Protein AF-A0A833ZSL4-F1 (afdb_monomer_lite)

Foldseek 3Di:
DDPVVVLVVVLVVVVVVPPPVNLQPPPDPPPLVVLLVVLVVLVVVLVVCLVPQADPHPDPVVLVVSLVSLLSSLLRPNLLLVPPDPVVSVVSCVPRNRSSLSSLLSSLVSCVSNPLVNQVCLVVCVVSLVSSCVRPDVNSVLSSVVVVVVSLVSVCVVVVDPPPSVVVCVVVVHPDDPPPSDPPSVVVSVVVVVVVVVVVVVVVPD

pLDDT: mean 70.72, std 22.24, range [29.22, 95.75]

Sequence (206 aa):
MSCSDFAHRLCTVDAKLSDATVSLLILPNALFPCCSIIVTTVQYLSSALHKNFTETDFDFKVWNSYFSLAVLFINQPSLQLEIIMSAKRKKILDKYGDMRVMMAYELFSMWQNLGEHKIHFIPGMIGPFLGVTLVPQPEVRNIMIPIFHDMMDWEQRKNGNFKQVGRRLVVLGLPPPPLAVNLKLIRMARRRSRGNELCLGRLESC

InterPro domains:
  IPR026791 Dedicator of cytokinesis [PTHR45653] (35-168)
  IPR056372 Dedicator of cytokinesis, TPR repeats region [PF23554] (36-170)

Structure (mmCIF, N/CA/C/O backbone):
data_AF-A0A833ZSL4-F1
#
_entry.id   AF-A0A833ZSL4-F1
#
loop_
_atom_site.group_PDB
_atom_site.id
_atom_site.type_symbol
_atom_site.label_atom_id
_atom_site.label_alt_id
_atom_site.label_comp_id
_atom_site.label_asym_id
_atom_site.label_entity_id
_atom_site.label_seq_id
_atom_site.pdbx_PDB_ins_code
_atom_site.Cartn_x
_atom_site.Cartn_y
_atom_site.Cartn_z
_atom_site.occupancy
_atom_site.B_iso_or_equiv
_atom_site.auth_seq_id
_atom_site.auth_comp_id
_atom_site.auth_asym_id
_atom_site.auth_atom_id
_atom_site.pdbx_PDB_model_num
ATOM 1 N N . MET A 1 1 ? 10.577 20.509 1.903 1.00 35.69 1 MET A N 1
ATOM 2 C CA . MET A 1 1 ? 10.089 19.579 2.945 1.00 35.69 1 MET A CA 1
ATOM 3 C C . MET A 1 1 ? 9.553 18.360 2.217 1.00 35.69 1 MET A C 1
ATOM 5 O O . MET A 1 1 ? 8.600 18.512 1.463 1.00 35.69 1 MET A O 1
ATOM 9 N N . SER A 1 2 ? 10.228 17.213 2.295 1.00 32.94 2 SER A N 1
ATOM 10 C CA . SER A 1 2 ? 9.800 16.023 1.546 1.00 32.94 2 SER A CA 1
ATOM 11 C C . SER A 1 2 ? 8.568 15.384 2.206 1.00 32.94 2 SER A C 1
ATOM 13 O O . SER A 1 2 ? 8.371 15.519 3.413 1.00 32.94 2 SER A O 1
ATOM 15 N N . CYS A 1 3 ? 7.722 14.682 1.445 1.00 35.28 3 CYS A N 1
ATOM 16 C CA . CYS A 1 3 ? 6.578 13.943 2.007 1.00 35.28 3 CYS A CA 1
ATOM 17 C C . CYS A 1 3 ? 7.044 12.891 3.044 1.00 35.28 3 CYS A C 1
ATOM 19 O O . CYS A 1 3 ? 6.386 12.664 4.060 1.00 35.28 3 CYS A O 1
ATOM 21 N N . SER A 1 4 ? 8.255 12.352 2.851 1.00 38.50 4 SER A N 1
ATOM 22 C CA . SER A 1 4 ? 8.978 11.522 3.819 1.00 38.50 4 SER A CA 1
ATOM 23 C C . SER A 1 4 ? 9.342 12.256 5.112 1.00 38.50 4 SER A C 1
ATOM 25 O O . SER A 1 4 ? 9.225 11.656 6.173 1.00 38.50 4 SER A O 1
ATOM 27 N N . ASP A 1 5 ? 9.706 13.543 5.074 1.00 40.41 5 ASP A N 1
ATOM 28 C CA . ASP A 1 5 ? 9.993 14.319 6.293 1.00 40.41 5 ASP A CA 1
ATOM 29 C C . ASP A 1 5 ? 8.734 14.555 7.129 1.00 40.41 5 ASP A C 1
ATOM 31 O O . ASP A 1 5 ? 8.804 14.572 8.356 1.00 40.41 5 ASP A O 1
ATOM 35 N N . PHE A 1 6 ? 7.580 14.739 6.482 1.00 42.66 6 PHE A N 1
ATOM 36 C CA . PHE A 1 6 ? 6.303 14.905 7.177 1.00 42.66 6 PHE A CA 1
ATOM 37 C C . PHE A 1 6 ? 5.858 13.591 7.827 1.00 42.66 6 PHE A C 1
ATOM 39 O O . PHE A 1 6 ? 5.548 13.576 9.016 1.00 42.66 6 PHE A O 1
ATOM 46 N N . ALA A 1 7 ? 5.928 12.475 7.094 1.00 45.00 7 ALA A N 1
ATOM 47 C CA . ALA A 1 7 ? 5.626 11.146 7.625 1.00 45.00 7 ALA A CA 1
ATOM 48 C C . ALA A 1 7 ? 6.596 10.727 8.741 1.00 45.00 7 ALA A C 1
ATOM 50 O O . ALA A 1 7 ? 6.165 10.216 9.772 1.00 45.00 7 ALA A O 1
ATOM 51 N N . HIS A 1 8 ? 7.893 11.011 8.585 1.00 47.03 8 HIS A N 1
ATOM 52 C CA . HIS A 1 8 ? 8.899 10.753 9.611 1.00 47.03 8 HIS A CA 1
ATOM 53 C C . HIS A 1 8 ? 8.681 11.629 10.850 1.00 47.03 8 HIS A C 1
ATOM 55 O O . HIS A 1 8 ? 8.833 11.140 11.966 1.00 47.03 8 HIS A O 1
ATOM 61 N N . ARG A 1 9 ? 8.274 12.899 10.696 1.00 43.75 9 ARG A N 1
ATOM 62 C CA . ARG A 1 9 ? 7.914 13.782 11.824 1.00 43.75 9 ARG A CA 1
ATOM 63 C C . ARG A 1 9 ? 6.640 13.331 12.536 1.00 43.75 9 ARG A C 1
ATOM 65 O O . ARG A 1 9 ? 6.633 13.320 13.758 1.00 43.75 9 ARG A O 1
ATOM 72 N N . LEU A 1 10 ? 5.612 12.890 11.813 1.00 47.72 10 LEU A N 1
ATOM 73 C CA . LEU A 1 10 ? 4.424 12.266 12.411 1.00 47.72 10 LEU A CA 1
ATOM 74 C C . LEU A 1 10 ? 4.784 10.982 13.178 1.00 47.72 10 LEU A C 1
ATOM 76 O O . LEU A 1 10 ? 4.409 10.846 14.339 1.00 47.72 10 LEU A O 1
ATOM 80 N N . CYS A 1 11 ? 5.602 10.102 12.592 1.00 44.09 11 CYS A N 1
ATOM 81 C CA . CYS A 1 11 ? 6.053 8.867 13.246 1.00 44.09 11 CYS A CA 1
ATOM 82 C C . CYS A 1 11 ? 6.975 9.124 14.455 1.00 44.09 11 CYS A C 1
ATOM 84 O O . CYS A 1 11 ? 6.909 8.405 15.448 1.00 44.09 11 CYS A O 1
ATOM 86 N N . THR A 1 12 ? 7.839 10.145 14.407 1.00 40.09 12 THR A N 1
ATOM 87 C CA . THR A 1 12 ? 8.726 10.502 15.535 1.00 40.09 12 THR A CA 1
ATOM 88 C C . THR A 1 12 ? 8.002 11.243 16.655 1.00 40.09 12 THR A C 1
ATOM 90 O O . THR A 1 12 ? 8.435 11.161 17.805 1.00 40.09 12 THR A O 1
ATOM 93 N N . VAL A 1 13 ? 6.890 11.922 16.357 1.00 44.78 13 VAL A N 1
ATOM 94 C CA . VAL A 1 13 ? 5.961 12.413 17.383 1.00 44.78 13 VAL A CA 1
ATOM 95 C C . VAL A 1 13 ? 5.303 11.225 18.093 1.00 44.78 13 VAL A C 1
ATOM 97 O O . VAL A 1 13 ? 5.330 11.195 19.320 1.00 44.78 13 VAL A O 1
ATOM 100 N N . ASP A 1 14 ? 4.849 10.200 17.360 1.00 41.25 14 ASP A N 1
ATOM 101 C CA . ASP A 1 14 ? 4.297 8.958 17.937 1.00 41.25 14 ASP A CA 1
ATOM 102 C C . ASP A 1 14 ? 5.328 8.177 18.787 1.00 41.25 14 ASP A C 1
ATOM 104 O O . ASP A 1 14 ? 4.998 7.693 19.868 1.00 41.25 14 ASP A O 1
ATOM 108 N N . ALA A 1 15 ? 6.604 8.112 18.379 1.00 40.72 15 ALA A N 1
ATOM 109 C CA . ALA A 1 15 ? 7.656 7.431 19.152 1.00 40.72 15 ALA A CA 1
ATOM 110 C C . ALA A 1 15 ? 7.989 8.116 20.495 1.00 40.72 15 ALA A C 1
ATOM 112 O O . ALA A 1 15 ? 8.412 7.451 21.438 1.00 40.72 15 ALA A O 1
ATOM 113 N N . LYS A 1 16 ? 7.782 9.436 20.606 1.00 40.94 16 LYS A N 1
ATOM 114 C CA . LYS A 1 16 ? 7.924 10.182 21.873 1.00 40.94 16 LYS A CA 1
ATOM 115 C C . LYS A 1 16 ? 6.695 10.070 22.784 1.00 40.94 16 LYS A C 1
ATOM 117 O O . LYS A 1 16 ? 6.767 10.479 23.937 1.00 40.94 16 LYS A O 1
ATOM 122 N N . LEU A 1 17 ? 5.588 9.520 22.287 1.00 44.62 17 LEU A N 1
ATOM 123 C CA . LEU A 1 17 ? 4.301 9.397 22.982 1.00 44.62 17 LEU A CA 1
ATOM 124 C C . LEU A 1 17 ? 4.082 8.005 23.609 1.00 44.62 17 LEU A C 1
ATOM 126 O O . LEU A 1 17 ? 2.956 7.667 23.966 1.00 44.62 17 LEU A O 1
ATOM 130 N N . SER A 1 18 ? 5.146 7.213 23.802 1.00 43.47 18 SER A N 1
ATOM 131 C CA . SER A 1 18 ? 5.099 5.868 24.404 1.00 43.47 18 SER A CA 1
ATOM 132 C C . SER A 1 18 ? 4.745 5.832 25.902 1.00 43.47 18 SER A C 1
ATOM 134 O O . SER A 1 18 ? 4.881 4.784 26.532 1.00 43.47 18 SER A O 1
ATOM 136 N N . ASP A 1 19 ? 4.317 6.948 26.494 1.00 42.62 19 ASP A N 1
ATOM 137 C CA . ASP A 1 19 ? 3.754 6.966 27.841 1.00 42.62 19 ASP A CA 1
ATOM 138 C C . ASP A 1 19 ? 2.268 6.573 27.766 1.00 42.62 19 ASP A C 1
ATOM 140 O O . ASP A 1 19 ? 1.426 7.272 27.184 1.00 42.62 19 ASP A O 1
ATOM 144 N N . ALA A 1 20 ? 1.951 5.415 28.351 1.00 42.75 20 ALA A N 1
ATOM 145 C CA . ALA A 1 20 ? 0.626 4.798 28.359 1.00 42.75 20 ALA A CA 1
ATOM 146 C C . ALA A 1 20 ? -0.476 5.730 28.904 1.00 42.75 20 ALA A C 1
ATOM 148 O O . ALA A 1 20 ? -1.654 5.559 28.580 1.00 42.75 20 ALA A O 1
ATOM 149 N N . THR A 1 21 ? -0.100 6.753 29.674 1.00 40.28 21 THR A N 1
ATOM 150 C CA . THR A 1 21 ? -1.020 7.713 30.296 1.00 40.28 21 THR A CA 1
ATOM 151 C C . THR A 1 21 ? -1.480 8.812 29.324 1.00 40.28 21 THR A C 1
ATOM 153 O O . THR A 1 21 ? -2.612 9.291 29.412 1.00 40.28 21 THR A O 1
ATOM 156 N N . VAL A 1 22 ? -0.655 9.179 28.333 1.00 45.19 22 VAL A N 1
ATOM 157 C CA . VAL A 1 22 ? -0.960 10.248 27.354 1.00 45.19 22 VAL A CA 1
ATOM 158 C C . VAL A 1 22 ? -1.798 9.723 26.177 1.00 45.19 22 VAL A C 1
ATOM 160 O O . VAL A 1 22 ? -2.648 10.439 25.634 1.00 45.19 22 VAL A O 1
ATOM 163 N N . SER A 1 23 ? -1.645 8.437 25.842 1.00 47.88 23 SER A N 1
ATOM 164 C CA . SER A 1 23 ? -2.378 7.755 24.762 1.00 47.88 23 SER A CA 1
ATOM 165 C C . SER A 1 23 ? -3.906 7.764 24.935 1.00 47.88 23 SER A C 1
ATOM 167 O O . SER A 1 23 ? -4.648 7.744 23.948 1.00 47.88 23 SER A O 1
ATOM 169 N N . LEU A 1 24 ? -4.411 7.837 26.172 1.00 43.94 24 LEU A N 1
ATOM 170 C CA . LEU A 1 24 ? -5.849 7.739 26.439 1.00 43.94 24 LEU A CA 1
ATOM 171 C C . LEU A 1 24 ? -6.606 9.071 26.259 1.00 43.94 24 LEU A C 1
ATOM 173 O O . LEU A 1 24 ? -7.790 9.051 25.898 1.00 43.94 24 LEU A O 1
ATOM 177 N N . LEU A 1 25 ? -5.942 10.219 26.451 1.00 42.38 25 LEU A N 1
ATOM 178 C CA . LEU A 1 25 ? -6.627 11.508 26.636 1.00 42.38 25 LEU A CA 1
ATOM 179 C C . LEU A 1 25 ? -6.443 12.541 25.511 1.00 42.38 25 LEU A C 1
ATOM 181 O O . LEU A 1 25 ? -7.349 13.352 25.338 1.00 42.38 25 LEU A O 1
ATOM 185 N N . ILE A 1 26 ? -5.375 12.508 24.699 1.00 46.09 26 ILE A N 1
ATOM 186 C CA . ILE A 1 26 ? -5.096 13.629 23.763 1.00 46.09 26 ILE A CA 1
ATOM 187 C C . ILE A 1 26 ? -5.196 13.283 22.259 1.00 46.09 26 ILE A C 1
ATOM 189 O O . ILE A 1 26 ? -5.515 14.153 21.453 1.00 46.09 26 ILE A O 1
ATOM 193 N N . LEU A 1 27 ? -5.031 12.031 21.823 1.00 52.81 27 LEU A N 1
ATOM 194 C CA . LEU A 1 27 ? -4.702 11.778 20.404 1.00 52.81 27 LEU A CA 1
ATOM 195 C C . LEU A 1 27 ? -5.853 11.685 19.366 1.00 52.81 27 LEU A C 1
ATOM 197 O O . LEU A 1 27 ? -5.674 12.191 18.259 1.00 52.81 27 LEU A O 1
ATOM 201 N N . PRO A 1 28 ? -7.051 11.116 19.616 1.00 53.94 28 PRO A N 1
ATOM 202 C CA . PRO A 1 28 ? -7.923 10.766 18.477 1.00 53.94 28 PRO A CA 1
ATOM 203 C C . PRO A 1 28 ? -8.710 11.904 17.818 1.00 53.94 28 PRO A C 1
ATOM 205 O O . PRO A 1 28 ? -9.190 11.729 16.699 1.00 53.94 28 PRO A O 1
ATOM 208 N N . ASN A 1 29 ? -8.852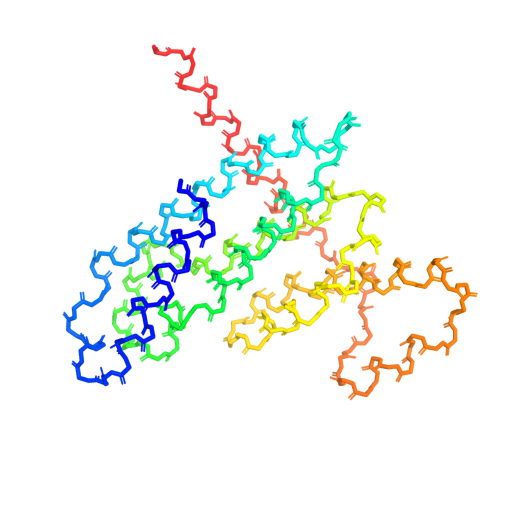 13.059 18.475 1.00 55.50 29 ASN A N 1
ATOM 209 C CA . ASN A 1 29 ? -9.681 14.148 17.943 1.00 55.50 29 ASN A CA 1
ATOM 210 C C . ASN A 1 29 ? -9.000 14.917 16.799 1.00 55.50 29 ASN A C 1
ATOM 212 O O . ASN A 1 29 ? -9.703 15.418 15.928 1.00 55.50 29 ASN A O 1
ATOM 216 N N . ALA A 1 30 ? -7.663 14.970 16.774 1.00 60.12 30 ALA A N 1
ATOM 217 C CA . ALA A 1 30 ? -6.888 15.628 15.716 1.00 60.12 30 ALA A CA 1
ATOM 218 C C . ALA A 1 30 ? -6.132 14.633 14.820 1.00 60.12 30 ALA A C 1
ATOM 220 O O . ALA A 1 30 ? -5.989 14.877 13.624 1.00 60.12 30 ALA A O 1
ATOM 221 N N . LEU A 1 31 ? -5.712 13.480 15.357 1.00 71.19 31 LEU A N 1
ATOM 222 C CA . LEU A 1 31 ? -4.916 12.514 14.601 1.00 71.19 31 LEU A CA 1
ATOM 223 C C . LEU A 1 31 ? -5.698 11.860 13.453 1.00 71.19 31 LEU A C 1
ATOM 225 O O . LEU A 1 31 ? -5.230 11.856 12.321 1.00 71.19 31 LEU A O 1
ATOM 229 N N . PHE A 1 32 ? -6.903 11.346 13.717 1.00 78.31 32 PHE A N 1
ATOM 230 C CA . PHE A 1 32 ? -7.712 10.672 12.693 1.00 78.31 32 PHE A CA 1
ATOM 231 C C . PHE A 1 32 ? -8.105 11.593 11.522 1.00 78.31 32 PHE A C 1
ATOM 233 O O . PHE A 1 32 ? -7.996 11.151 10.378 1.00 78.31 32 PHE A O 1
ATOM 240 N N . PRO A 1 33 ? -8.486 12.868 11.750 1.00 80.81 33 PRO A N 1
ATOM 241 C CA . PRO A 1 33 ? -8.601 13.849 10.672 1.00 80.81 33 PRO A CA 1
ATOM 242 C C . PRO A 1 33 ? -7.324 13.996 9.832 1.00 80.81 33 PRO A C 1
ATOM 244 O O . PRO A 1 33 ? -7.399 13.939 8.608 1.00 80.81 33 PRO A O 1
ATOM 247 N N . CYS A 1 34 ? -6.152 14.133 10.464 1.00 79.19 34 CYS A N 1
ATOM 248 C CA . CYS A 1 34 ? -4.876 14.261 9.752 1.00 79.19 34 CYS A CA 1
ATOM 249 C C . CYS A 1 34 ? -4.542 13.006 8.936 1.00 79.19 34 CYS A C 1
ATOM 251 O O . CYS A 1 34 ? -4.197 13.112 7.761 1.00 79.19 34 CYS A O 1
ATOM 253 N N . CYS A 1 35 ? -4.702 11.813 9.514 1.00 84.06 35 CYS A N 1
ATOM 254 C CA . CYS A 1 35 ? -4.513 10.549 8.802 1.00 84.06 35 CYS A CA 1
ATOM 255 C C . CYS A 1 35 ? -5.474 10.425 7.611 1.00 84.06 35 CYS A C 1
ATOM 257 O O . CYS A 1 35 ? -5.062 9.982 6.541 1.00 84.06 35 CYS A O 1
ATOM 259 N N . SER A 1 36 ? -6.723 10.878 7.762 1.00 84.75 36 SER A N 1
ATOM 260 C CA . SER A 1 36 ? -7.696 10.902 6.667 1.00 84.75 36 SER A CA 1
ATOM 261 C C . SER A 1 36 ? -7.243 11.819 5.532 1.00 84.75 36 SER A C 1
ATOM 263 O O . SER A 1 36 ? -7.382 11.436 4.374 1.00 84.75 36 SER A O 1
ATOM 265 N N . ILE A 1 37 ? -6.677 12.992 5.845 1.00 85.00 37 ILE A N 1
ATOM 266 C CA . ILE A 1 37 ? -6.109 13.911 4.844 1.00 85.00 37 ILE A CA 1
ATOM 267 C C . ILE A 1 37 ? -4.920 13.264 4.126 1.00 85.00 37 ILE A C 1
ATOM 269 O O . ILE A 1 37 ? -4.777 13.412 2.914 1.00 85.00 37 ILE A O 1
ATOM 273 N N . ILE A 1 38 ? -4.070 12.521 4.840 1.00 86.19 38 ILE A N 1
ATOM 274 C CA . ILE A 1 38 ? -2.934 11.820 4.225 1.00 86.19 38 ILE A CA 1
ATOM 275 C C . ILE A 1 38 ? -3.434 10.774 3.224 1.00 86.19 38 ILE A C 1
ATOM 277 O O . ILE A 1 38 ? -2.964 10.764 2.089 1.00 86.19 38 ILE A O 1
ATOM 281 N N . VAL A 1 39 ? -4.410 9.938 3.598 1.00 85.44 39 VAL A N 1
ATOM 282 C CA . VAL A 1 39 ? -4.976 8.920 2.692 1.00 85.44 39 VAL A CA 1
ATOM 283 C C . VAL A 1 39 ? -5.565 9.569 1.443 1.00 85.44 39 VAL A C 1
ATOM 285 O O . VAL A 1 39 ? -5.252 9.140 0.335 1.00 85.44 39 VAL A O 1
ATOM 288 N N . THR A 1 40 ? -6.376 10.619 1.593 1.00 83.69 40 THR A N 1
ATOM 289 C CA . THR A 1 40 ? -6.991 11.295 0.440 1.00 83.69 40 THR A CA 1
ATOM 290 C C . THR A 1 40 ? -5.952 11.975 -0.446 1.00 83.69 40 THR A C 1
ATOM 292 O O . THR A 1 40 ? -6.047 11.897 -1.670 1.00 83.69 40 THR A O 1
ATOM 295 N N . THR A 1 41 ? -4.922 12.583 0.147 1.00 85.06 41 THR A N 1
ATOM 296 C CA . THR A 1 41 ? -3.816 13.199 -0.600 1.00 85.06 41 THR A CA 1
ATOM 297 C C . THR A 1 41 ? -3.040 12.151 -1.390 1.00 85.06 41 THR A C 1
ATOM 299 O O . THR A 1 41 ? -2.781 12.344 -2.574 1.00 85.06 41 THR A O 1
ATOM 302 N N . VAL A 1 42 ? -2.708 11.015 -0.770 1.00 86.25 42 VAL A N 1
ATOM 303 C CA . VAL A 1 42 ? -2.017 9.906 -1.443 1.00 86.25 42 VAL A CA 1
ATOM 304 C C . VAL A 1 42 ? -2.857 9.376 -2.608 1.00 86.25 42 VAL A C 1
ATOM 306 O O . VAL A 1 42 ? -2.333 9.226 -3.710 1.00 86.25 42 VAL A O 1
ATOM 309 N N . GLN A 1 43 ? -4.164 9.185 -2.421 1.00 86.88 43 GLN A N 1
ATOM 310 C CA . GLN A 1 43 ? -5.079 8.761 -3.491 1.00 86.88 43 GLN A CA 1
ATOM 311 C C . GLN A 1 43 ? -5.116 9.753 -4.661 1.00 86.88 43 GLN A C 1
ATOM 313 O O . GLN A 1 43 ? -5.088 9.345 -5.822 1.00 86.88 43 GLN A O 1
ATOM 318 N N . TYR A 1 44 ? -5.122 11.057 -4.377 1.00 83.75 44 TYR A N 1
ATOM 319 C CA . TYR A 1 44 ? -5.072 12.085 -5.418 1.00 83.75 44 TYR A CA 1
ATOM 320 C C . TYR A 1 44 ? -3.739 12.062 -6.181 1.00 83.75 44 TYR A C 1
ATOM 322 O O . TYR A 1 44 ? -3.711 12.051 -7.414 1.00 83.75 44 TYR A O 1
ATOM 330 N N . LEU A 1 45 ? -2.625 11.977 -5.450 1.00 86.19 45 LEU A N 1
ATOM 331 C CA . LEU A 1 45 ? -1.283 11.938 -6.030 1.00 86.19 45 LEU A CA 1
ATOM 332 C C . LEU A 1 45 ? -1.034 10.683 -6.867 1.00 86.19 45 LEU A C 1
ATOM 334 O O . LEU A 1 45 ? -0.242 10.737 -7.799 1.00 86.19 45 LEU A O 1
ATOM 338 N N . SER A 1 46 ? -1.720 9.579 -6.583 1.00 87.12 46 SER A N 1
ATOM 339 C CA . SER A 1 46 ? -1.531 8.297 -7.276 1.00 87.12 46 SER A CA 1
ATOM 340 C C . SER A 1 46 ? -1.792 8.400 -8.779 1.00 87.12 46 SER A C 1
ATOM 342 O O . SER A 1 46 ? -1.019 7.881 -9.583 1.00 87.12 46 SER A O 1
ATOM 344 N N . SER A 1 47 ? -2.820 9.158 -9.172 1.00 82.94 47 SER A N 1
ATOM 345 C CA . SER A 1 47 ? -3.140 9.382 -10.589 1.00 82.94 47 SER A CA 1
ATOM 346 C C . SER A 1 47 ? -2.087 10.251 -11.284 1.00 82.94 47 SER A C 1
ATOM 348 O O . SER A 1 47 ? -1.669 9.946 -12.399 1.00 82.94 47 SER A O 1
ATOM 350 N N . ALA A 1 48 ? -1.619 11.308 -10.612 1.00 83.31 48 ALA A N 1
ATOM 351 C CA . ALA A 1 48 ? -0.566 12.179 -11.132 1.00 83.31 48 ALA A CA 1
ATOM 352 C C . ALA A 1 48 ? 0.783 11.453 -11.227 1.00 83.31 48 ALA A C 1
ATOM 354 O O . ALA A 1 48 ? 1.514 11.640 -12.197 1.00 83.31 48 ALA A O 1
ATOM 355 N N . LEU A 1 49 ? 1.096 10.606 -10.244 1.00 85.00 49 LEU A N 1
ATOM 356 C CA . LEU A 1 49 ? 2.309 9.799 -10.222 1.00 85.00 49 LEU A CA 1
ATOM 357 C C . LEU A 1 49 ? 2.300 8.821 -11.399 1.00 85.00 49 LEU A C 1
ATOM 359 O O . LEU A 1 49 ? 3.224 8.824 -12.207 1.00 85.00 49 LEU A O 1
ATOM 363 N N . HIS A 1 50 ? 1.214 8.059 -11.547 1.00 83.38 50 HIS A N 1
ATOM 364 C CA . HIS A 1 50 ? 1.082 7.095 -12.631 1.00 83.38 50 HIS A CA 1
ATOM 365 C C . HIS A 1 50 ? 1.159 7.762 -14.016 1.00 83.38 50 HIS A C 1
ATOM 367 O O . HIS A 1 50 ? 1.918 7.312 -14.868 1.00 83.38 50 HIS A O 1
ATOM 373 N N . LYS A 1 51 ? 0.450 8.876 -14.232 1.00 82.38 51 LYS A N 1
ATOM 374 C CA . LYS A 1 51 ? 0.446 9.566 -15.531 1.00 82.38 51 LYS A CA 1
ATOM 375 C C . LYS A 1 51 ? 1.807 10.165 -15.900 1.00 82.38 51 LYS A C 1
ATOM 377 O O . LYS A 1 51 ? 2.194 10.111 -17.058 1.00 82.38 51 LYS A O 1
ATOM 382 N N . ASN A 1 52 ? 2.511 10.758 -14.936 1.00 79.69 52 ASN A N 1
ATOM 383 C CA . ASN A 1 52 ? 3.685 11.580 -15.237 1.00 79.69 52 ASN A CA 1
ATOM 384 C C . ASN A 1 52 ? 5.025 10.853 -15.046 1.00 79.69 52 ASN A C 1
ATOM 386 O O . ASN A 1 52 ? 6.024 11.313 -15.583 1.00 79.69 52 ASN A O 1
ATOM 390 N N . PHE A 1 53 ? 5.067 9.748 -14.291 1.00 80.94 53 PHE A N 1
ATOM 391 C CA . PHE A 1 53 ? 6.324 9.104 -13.874 1.00 80.94 53 PHE A CA 1
ATOM 392 C C . PHE A 1 53 ? 6.366 7.594 -14.159 1.00 80.94 53 PHE A C 1
ATOM 394 O O . PHE A 1 53 ? 7.064 6.851 -13.465 1.00 80.94 53 PHE A O 1
ATOM 401 N N . THR A 1 54 ? 5.595 7.122 -15.147 1.00 77.62 54 THR A N 1
ATOM 402 C CA . THR A 1 54 ? 5.542 5.689 -15.519 1.00 77.62 54 THR A CA 1
ATOM 403 C C . THR A 1 54 ? 5.823 5.438 -16.988 1.00 77.62 54 THR A C 1
ATOM 405 O O . THR A 1 54 ? 6.533 4.493 -17.300 1.00 77.62 54 THR A O 1
ATOM 408 N N . GLU A 1 55 ? 5.264 6.250 -17.890 1.00 69.75 55 GLU A N 1
ATOM 409 C CA . GLU A 1 55 ? 5.283 5.946 -19.326 1.00 69.75 55 GLU A CA 1
ATOM 410 C C . GLU A 1 55 ? 6.551 6.447 -20.028 1.00 69.75 55 GLU A C 1
ATOM 412 O O . GLU A 1 55 ? 7.209 5.676 -20.720 1.00 69.75 55 GLU A O 1
ATOM 417 N N . THR A 1 56 ? 6.911 7.723 -19.858 1.00 67.88 56 THR A N 1
ATOM 418 C CA . THR A 1 56 ? 8.035 8.336 -20.590 1.00 67.88 56 THR A CA 1
ATOM 419 C C . THR A 1 56 ? 9.308 8.455 -19.759 1.00 67.88 56 THR A C 1
ATOM 421 O O . THR A 1 56 ? 10.386 8.212 -20.287 1.00 67.88 56 THR A O 1
ATOM 424 N N . ASP A 1 57 ? 9.186 8.762 -18.462 1.00 78.75 57 ASP A N 1
ATOM 425 C CA . ASP A 1 57 ? 10.312 8.953 -17.539 1.00 78.75 57 ASP A CA 1
ATOM 426 C C . ASP A 1 57 ? 10.041 8.238 -16.209 1.00 78.75 57 ASP A C 1
ATOM 428 O O . ASP A 1 57 ? 9.506 8.811 -15.255 1.00 78.75 57 ASP A O 1
ATOM 432 N N . PHE A 1 58 ? 10.384 6.950 -16.142 1.00 86.88 58 PHE A N 1
ATOM 433 C CA . PHE A 1 58 ? 10.208 6.170 -14.920 1.00 86.88 58 PHE A CA 1
ATOM 434 C C . PHE A 1 58 ? 11.130 6.675 -13.797 1.00 86.88 58 PHE A C 1
ATOM 436 O O . PHE A 1 58 ? 12.348 6.478 -13.842 1.00 86.88 58 PHE A O 1
ATOM 443 N N . ASP A 1 59 ? 10.557 7.268 -12.744 1.00 89.88 59 ASP A N 1
ATOM 444 C CA . ASP A 1 59 ? 11.322 7.731 -11.580 1.00 89.88 59 ASP A CA 1
ATOM 445 C C . ASP A 1 59 ? 11.241 6.734 -10.416 1.00 89.88 59 ASP A C 1
ATOM 447 O O . ASP A 1 59 ? 10.327 6.751 -9.583 1.00 89.88 59 ASP A O 1
ATOM 451 N N . PHE A 1 60 ? 12.267 5.888 -10.314 1.00 89.62 60 PHE A N 1
ATOM 452 C CA . PHE A 1 60 ? 12.378 4.902 -9.242 1.00 89.62 60 PHE A CA 1
ATOM 453 C C . PHE A 1 60 ? 12.273 5.519 -7.840 1.00 89.62 60 PHE A C 1
ATOM 455 O O . PHE A 1 60 ? 11.678 4.911 -6.949 1.00 89.62 60 PHE A O 1
ATOM 462 N N . LYS A 1 61 ? 12.838 6.712 -7.611 1.00 90.12 61 LYS A N 1
ATOM 463 C CA . LYS A 1 61 ? 12.866 7.324 -6.275 1.00 90.12 61 LYS A CA 1
ATOM 464 C C . LYS A 1 61 ? 11.469 7.753 -5.848 1.00 90.12 61 LYS A C 1
ATOM 466 O O . LYS A 1 61 ? 11.092 7.479 -4.711 1.00 90.12 61 LYS A O 1
ATOM 471 N N . VAL A 1 62 ? 10.699 8.362 -6.748 1.00 90.62 62 VAL A N 1
ATOM 472 C CA . VAL A 1 62 ? 9.321 8.802 -6.470 1.00 90.62 62 VAL A CA 1
ATOM 473 C C . VAL A 1 62 ? 8.428 7.606 -6.141 1.00 90.62 62 VAL A C 1
ATOM 475 O O . VAL A 1 62 ? 7.757 7.604 -5.107 1.00 90.62 62 VAL A O 1
ATOM 478 N N . TRP A 1 63 ? 8.489 6.550 -6.955 1.00 93.12 63 TRP A N 1
ATOM 479 C CA . TRP A 1 63 ? 7.769 5.298 -6.708 1.00 93.12 63 TRP A CA 1
ATOM 480 C C . TRP A 1 63 ? 8.193 4.625 -5.396 1.00 93.12 63 TRP A C 1
ATOM 482 O O . TRP A 1 63 ? 7.351 4.202 -4.603 1.00 93.12 63 TRP A O 1
ATOM 492 N N . ASN A 1 64 ? 9.497 4.570 -5.113 1.00 92.62 64 ASN A N 1
ATOM 493 C CA . ASN A 1 64 ? 10.017 3.973 -3.883 1.00 92.62 64 ASN A CA 1
ATOM 494 C C . ASN A 1 64 ? 9.563 4.749 -2.638 1.00 92.62 64 ASN A C 1
ATOM 496 O O . ASN A 1 64 ? 9.154 4.150 -1.640 1.00 92.62 64 ASN A O 1
ATOM 500 N N . SER A 1 65 ? 9.600 6.082 -2.694 1.00 92.94 65 SER A N 1
ATOM 501 C CA . SER A 1 65 ? 9.077 6.950 -1.636 1.00 92.94 65 SER A CA 1
ATOM 502 C C . SER A 1 65 ? 7.575 6.770 -1.433 1.00 92.94 65 SER A C 1
ATOM 504 O O . SER A 1 65 ? 7.125 6.738 -0.288 1.00 92.94 65 SER A O 1
ATOM 506 N N . TYR A 1 66 ? 6.811 6.595 -2.513 1.00 93.06 66 TYR A N 1
ATOM 507 C CA . TYR A 1 66 ? 5.381 6.319 -2.446 1.00 93.06 66 TYR A CA 1
ATOM 508 C C . TYR A 1 66 ? 5.086 5.004 -1.705 1.00 93.06 66 TYR A C 1
ATOM 510 O O . TYR A 1 66 ? 4.330 5.001 -0.731 1.00 93.06 66 TYR A O 1
ATOM 518 N N . PHE A 1 67 ? 5.725 3.894 -2.097 1.00 95.44 67 PHE A N 1
ATOM 519 C CA . PHE A 1 67 ? 5.519 2.605 -1.421 1.00 95.44 67 PHE A CA 1
ATOM 520 C C . PHE A 1 67 ? 5.971 2.644 0.038 1.00 95.44 67 PHE A C 1
ATOM 522 O O . PHE A 1 67 ? 5.286 2.115 0.912 1.00 95.44 67 PHE A O 1
ATOM 529 N N . SER A 1 68 ? 7.081 3.328 0.317 1.00 93.25 68 SER A N 1
ATOM 530 C CA . SER A 1 68 ? 7.583 3.501 1.682 1.00 93.25 68 SER A CA 1
ATOM 531 C C . SER A 1 68 ? 6.579 4.256 2.557 1.00 93.25 68 SER A C 1
ATOM 533 O O . SER A 1 68 ? 6.305 3.834 3.678 1.00 93.25 68 SER A O 1
ATOM 535 N N . LEU A 1 69 ? 5.978 5.335 2.040 1.00 91.94 69 LEU A N 1
ATOM 536 C CA . LEU A 1 69 ? 4.934 6.088 2.738 1.00 91.94 69 LEU A CA 1
ATOM 537 C C . LEU A 1 69 ? 3.710 5.215 3.037 1.00 91.94 69 LEU A C 1
ATOM 539 O O . LEU A 1 69 ? 3.233 5.209 4.171 1.00 91.94 69 LEU A O 1
ATOM 543 N N . ALA A 1 70 ? 3.221 4.463 2.049 1.00 94.19 70 ALA A N 1
ATOM 544 C CA . ALA A 1 70 ? 2.066 3.587 2.223 1.00 94.19 70 ALA A CA 1
ATOM 545 C C . ALA A 1 70 ? 2.330 2.494 3.276 1.00 94.19 70 ALA A C 1
ATOM 547 O O . ALA A 1 70 ? 1.498 2.269 4.157 1.00 94.19 70 ALA A O 1
ATOM 548 N N . VAL A 1 71 ? 3.510 1.864 3.245 1.00 94.12 71 VAL A N 1
ATOM 549 C CA . VAL A 1 71 ? 3.915 0.852 4.234 1.00 94.12 71 VAL A CA 1
ATOM 550 C C . VAL A 1 71 ? 4.020 1.446 5.639 1.00 94.12 71 VAL A C 1
ATOM 552 O O . VAL A 1 71 ? 3.490 0.863 6.587 1.00 94.12 71 VAL A O 1
ATOM 555 N N . LEU A 1 72 ? 4.677 2.601 5.792 1.00 89.50 72 LEU A N 1
ATOM 556 C CA . LEU A 1 72 ? 4.793 3.284 7.086 1.00 89.50 72 LEU A CA 1
ATOM 557 C C . LEU A 1 72 ? 3.415 3.659 7.636 1.00 89.50 72 LEU A C 1
ATOM 559 O O . LEU A 1 72 ? 3.139 3.437 8.812 1.00 89.50 72 LEU A O 1
ATOM 563 N N . PHE A 1 73 ? 2.529 4.161 6.775 1.00 91.56 73 PHE A N 1
ATOM 564 C CA . PHE A 1 73 ? 1.177 4.541 7.159 1.00 91.56 73 PHE A CA 1
ATOM 565 C C . PHE A 1 73 ? 0.357 3.344 7.657 1.00 91.56 73 PHE A C 1
ATOM 567 O O . PHE A 1 73 ? -0.332 3.457 8.668 1.00 91.56 73 PHE A O 1
ATOM 574 N N . ILE A 1 74 ? 0.414 2.192 6.983 1.00 93.31 74 ILE A N 1
ATOM 575 C CA . ILE A 1 74 ? -0.351 1.006 7.404 1.00 93.31 74 ILE A CA 1
ATOM 576 C C . ILE A 1 74 ? 0.168 0.454 8.740 1.00 93.31 74 ILE A C 1
ATOM 578 O O . ILE A 1 74 ? -0.625 0.036 9.585 1.00 93.31 74 ILE A O 1
ATOM 582 N N . ASN A 1 75 ? 1.486 0.480 8.942 1.00 88.12 75 ASN A N 1
ATOM 583 C CA . ASN A 1 75 ? 2.128 -0.058 10.141 1.00 88.12 75 ASN A CA 1
ATOM 584 C C . ASN A 1 75 ? 2.121 0.902 11.342 1.00 88.12 75 ASN A C 1
ATOM 586 O O . ASN A 1 75 ? 2.531 0.495 12.429 1.00 88.12 75 ASN A O 1
ATOM 590 N N . GLN A 1 76 ? 1.662 2.149 11.189 1.00 83.38 76 GLN A N 1
ATOM 591 C CA . GLN A 1 76 ? 1.735 3.131 12.271 1.00 83.38 76 GLN A CA 1
ATOM 592 C C . GLN A 1 76 ? 0.918 2.677 13.505 1.00 83.38 76 GLN A C 1
ATOM 594 O O . GLN A 1 76 ? -0.253 2.301 13.362 1.00 83.38 76 GLN A O 1
ATOM 599 N N . PRO A 1 77 ? 1.491 2.702 14.727 1.00 81.56 77 PRO A N 1
ATOM 600 C CA . PRO A 1 77 ? 0.836 2.175 15.930 1.00 81.56 77 PRO A CA 1
ATOM 601 C C . PRO A 1 77 ? -0.499 2.846 16.253 1.00 81.56 77 PRO A C 1
ATOM 603 O O . PRO A 1 77 ? -1.430 2.212 16.743 1.00 81.56 77 PRO A O 1
ATOM 606 N N . SER A 1 78 ? -0.612 4.131 15.942 1.00 78.81 78 SER A N 1
ATOM 607 C CA . SER A 1 78 ? -1.775 4.946 16.266 1.00 78.81 78 SER A CA 1
ATOM 608 C C . SER A 1 78 ? -3.025 4.616 15.431 1.00 78.81 78 SER A C 1
AT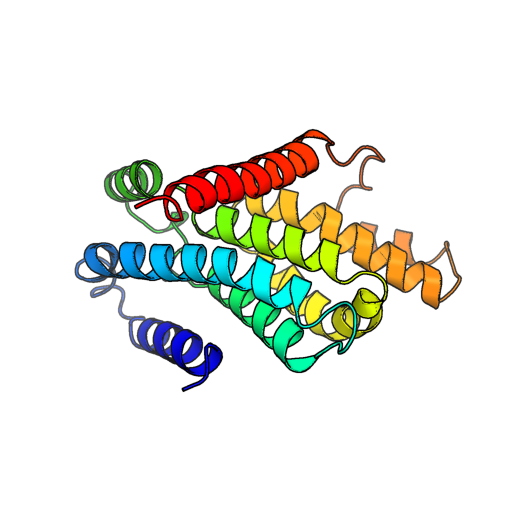OM 610 O O . SER A 1 78 ? -4.140 4.977 15.817 1.00 78.81 78 SER A O 1
ATOM 612 N N . LEU A 1 79 ? -2.869 3.846 14.344 1.00 83.06 79 LEU A N 1
ATOM 613 C CA . LEU A 1 79 ? -3.973 3.265 13.573 1.00 83.06 79 LEU A CA 1
ATOM 614 C C . LEU A 1 79 ? -4.322 1.822 13.974 1.00 83.06 79 LEU A C 1
ATOM 616 O O . LEU A 1 79 ? -5.234 1.241 13.385 1.00 83.06 79 LEU A O 1
ATOM 620 N N . GLN A 1 80 ? -3.648 1.235 14.968 1.00 83.31 80 GLN A N 1
ATOM 621 C CA . GLN A 1 80 ? -3.958 -0.109 15.473 1.00 83.31 80 GLN A CA 1
ATOM 622 C C . GLN A 1 80 ? -5.187 -0.051 16.391 1.00 83.31 80 GLN A C 1
ATOM 624 O O . GLN A 1 80 ? -5.112 0.110 17.613 1.00 83.31 80 GLN A O 1
ATOM 629 N N . LEU A 1 81 ? -6.363 -0.121 15.766 1.00 82.44 81 LEU A N 1
ATOM 630 C CA . LEU A 1 81 ? -7.661 0.064 16.414 1.00 82.44 81 LEU A CA 1
ATOM 631 C C . LEU A 1 81 ? -7.953 -0.976 17.506 1.00 82.44 81 LEU A C 1
ATOM 633 O O . LEU A 1 81 ? -8.792 -0.727 18.373 1.00 82.44 81 LEU A O 1
ATOM 637 N N . GLU A 1 82 ? -7.269 -2.117 17.484 1.00 83.00 82 GLU A N 1
ATOM 638 C CA . GLU A 1 82 ? -7.427 -3.260 18.386 1.00 83.00 82 GLU A CA 1
ATOM 639 C C . GLU A 1 82 ? -7.126 -2.896 19.847 1.00 83.00 82 GLU A C 1
ATOM 641 O O . GLU A 1 82 ? -7.722 -3.476 20.756 1.00 83.00 82 GLU A O 1
ATOM 646 N N . ILE A 1 83 ? -6.285 -1.881 20.062 1.00 77.94 83 ILE A N 1
ATOM 647 C CA . ILE A 1 83 ? -5.859 -1.384 21.379 1.00 77.94 83 ILE A CA 1
ATOM 648 C C . ILE A 1 83 ? -6.808 -0.273 21.886 1.00 77.94 83 ILE A C 1
ATOM 650 O O . ILE A 1 83 ? -6.862 0.033 23.075 1.00 77.94 83 ILE A O 1
ATOM 654 N N . ILE A 1 84 ? -7.626 0.314 21.003 1.00 77.38 84 ILE A N 1
ATOM 655 C CA . ILE A 1 84 ? -8.548 1.411 21.338 1.00 77.38 84 ILE A CA 1
ATOM 656 C C . ILE A 1 84 ? -9.825 0.871 21.998 1.00 77.38 84 ILE A C 1
ATOM 658 O O . ILE A 1 84 ? -10.401 -0.116 21.536 1.00 77.38 84 ILE A O 1
ATOM 662 N N . MET A 1 85 ? -10.331 1.571 23.022 1.00 80.50 85 MET A N 1
ATOM 663 C CA . MET A 1 85 ? -11.612 1.272 23.682 1.00 80.50 85 MET A CA 1
ATOM 664 C C . MET A 1 85 ? -12.775 1.121 22.684 1.00 80.50 85 MET A C 1
ATOM 666 O O . MET A 1 85 ? -12.946 1.943 21.780 1.00 80.50 85 MET A O 1
ATOM 670 N N . SER A 1 86 ? -13.630 0.118 22.899 1.00 82.12 86 SER A N 1
ATOM 671 C CA . SER A 1 86 ? -14.697 -0.302 21.971 1.00 82.12 86 SER A CA 1
ATOM 672 C C . SER A 1 86 ? -15.632 0.829 21.519 1.00 82.12 86 SER A C 1
ATOM 674 O O . SER A 1 86 ? -15.863 0.997 20.321 1.00 82.12 86 SER A O 1
ATOM 676 N N . ALA A 1 87 ? -16.122 1.660 22.445 1.00 81.38 87 ALA A N 1
ATOM 677 C CA . ALA A 1 87 ? -17.015 2.777 22.124 1.00 81.38 87 ALA A CA 1
ATOM 678 C C . ALA A 1 87 ? -16.346 3.835 21.224 1.00 81.38 87 ALA A C 1
ATOM 680 O O . ALA A 1 87 ? -16.981 4.407 20.337 1.00 81.38 87 ALA A O 1
ATOM 681 N N . LYS A 1 88 ? -15.048 4.080 21.430 1.00 78.62 88 LYS A N 1
ATOM 682 C CA . LYS A 1 88 ? -14.260 5.049 20.657 1.00 78.62 88 LYS A CA 1
ATOM 683 C C . LYS A 1 88 ? -13.891 4.489 19.285 1.00 78.62 88 LYS A C 1
ATOM 685 O O . LYS A 1 88 ? -14.044 5.184 18.285 1.00 78.62 88 LYS A O 1
ATOM 690 N N . ARG A 1 89 ? -13.500 3.213 19.238 1.00 84.44 89 ARG A N 1
ATOM 691 C CA . ARG A 1 89 ? -13.259 2.455 18.004 1.00 84.44 89 ARG A CA 1
ATOM 692 C C . ARG A 1 89 ? -14.470 2.502 17.078 1.00 84.44 89 ARG A C 1
ATOM 694 O O . ARG A 1 89 ? -14.310 2.812 15.904 1.00 84.44 89 ARG A O 1
ATOM 701 N N . LYS A 1 90 ? -15.673 2.263 17.614 1.00 86.44 90 LYS A N 1
ATOM 702 C CA . LYS A 1 90 ? -16.916 2.327 16.837 1.00 86.44 90 LYS A CA 1
ATOM 703 C C . LYS A 1 90 ? -17.102 3.698 16.179 1.00 86.44 90 LYS A C 1
ATOM 705 O O . LYS A 1 90 ? -17.259 3.758 14.971 1.00 86.44 90 LYS A O 1
ATOM 710 N N . LYS A 1 91 ? -16.965 4.798 16.932 1.00 86.75 91 LYS A N 1
ATOM 711 C CA . LYS A 1 91 ? -17.074 6.163 16.375 1.00 86.75 91 LYS A CA 1
ATOM 712 C C . LYS A 1 91 ? -16.057 6.448 15.265 1.00 86.75 91 LYS A C 1
ATOM 714 O O . LYS A 1 91 ? -16.383 7.130 14.299 1.00 86.75 91 LYS A O 1
ATOM 719 N N . ILE A 1 92 ? -14.825 5.963 15.420 1.00 85.56 92 ILE A N 1
ATOM 720 C CA . ILE A 1 92 ? -13.769 6.117 14.413 1.00 85.56 92 ILE A CA 1
ATOM 721 C C . ILE A 1 92 ? -14.140 5.361 13.136 1.00 85.56 92 ILE A C 1
ATOM 723 O O . ILE A 1 92 ? -14.102 5.949 12.058 1.00 85.56 92 ILE A O 1
ATOM 727 N N . LEU A 1 93 ? -14.527 4.090 13.262 1.00 88.06 93 LEU A N 1
ATOM 728 C CA . LEU A 1 93 ? -14.910 3.249 12.130 1.00 88.06 93 LEU A CA 1
ATOM 729 C C . LEU A 1 93 ? -16.162 3.775 11.422 1.00 88.06 93 LEU A C 1
ATOM 731 O O . LEU A 1 93 ? -16.176 3.824 10.197 1.00 88.06 93 LEU A O 1
ATOM 735 N N . ASP A 1 94 ? -17.164 4.235 12.173 1.00 88.25 94 ASP A N 1
ATOM 736 C CA . ASP A 1 94 ? -18.391 4.812 11.613 1.00 88.25 94 ASP A CA 1
ATOM 737 C C . ASP A 1 94 ? -18.097 6.090 10.803 1.00 88.25 94 ASP A C 1
ATOM 739 O O . ASP A 1 94 ? -18.768 6.361 9.810 1.00 88.25 94 ASP A O 1
ATOM 743 N N . LYS A 1 95 ? -17.086 6.878 11.206 1.00 89.75 95 LYS A N 1
ATOM 744 C CA . LYS A 1 95 ? -16.749 8.154 10.556 1.00 89.75 95 LYS A CA 1
ATOM 745 C C . LYS A 1 95 ? -15.740 8.028 9.411 1.00 89.75 95 LYS A C 1
ATOM 747 O O . LYS A 1 95 ? -15.915 8.677 8.386 1.00 89.75 95 LYS A O 1
ATOM 752 N N . TYR A 1 96 ? -14.669 7.260 9.600 1.00 87.88 96 TYR A N 1
ATOM 753 C CA . TYR A 1 96 ? -13.529 7.200 8.672 1.00 87.88 96 TYR A CA 1
ATOM 754 C C . TYR A 1 96 ? -13.330 5.818 8.038 1.00 87.88 96 TYR A C 1
ATOM 756 O O . TYR A 1 96 ? -12.583 5.692 7.071 1.00 87.88 96 TYR A O 1
ATOM 764 N N . GLY A 1 97 ? -13.970 4.776 8.574 1.00 90.94 97 GLY A N 1
ATOM 765 C CA . GLY A 1 97 ? -13.612 3.391 8.278 1.00 90.94 97 GLY A CA 1
ATOM 766 C C . GLY A 1 97 ? -12.223 3.019 8.808 1.00 90.94 97 GLY A C 1
ATOM 767 O O . GLY A 1 97 ? -11.609 3.745 9.593 1.00 90.94 97 GLY A O 1
ATOM 768 N N . ASP A 1 98 ? -11.716 1.862 8.380 1.00 90.81 98 ASP A N 1
ATOM 769 C CA . ASP A 1 98 ? -10.330 1.476 8.645 1.00 90.81 98 ASP A CA 1
ATOM 770 C C . ASP A 1 98 ? -9.416 2.063 7.557 1.00 90.81 98 ASP A C 1
ATOM 772 O O . ASP A 1 98 ? -9.330 1.565 6.432 1.00 90.81 98 ASP A O 1
ATOM 776 N N . MET A 1 99 ? -8.724 3.152 7.893 1.00 90.75 99 MET A N 1
ATOM 777 C CA . MET A 1 99 ? -7.818 3.840 6.969 1.00 90.75 99 MET A CA 1
ATOM 778 C C . MET A 1 99 ? -6.635 2.966 6.523 1.00 90.75 99 MET A C 1
ATOM 780 O O . MET A 1 99 ? -6.110 3.185 5.429 1.00 90.75 99 MET A O 1
ATOM 784 N N . ARG A 1 100 ? -6.241 1.950 7.311 1.00 94.56 100 ARG A N 1
ATOM 785 C CA . ARG A 1 100 ? -5.187 0.995 6.919 1.00 94.56 100 ARG A CA 1
ATOM 786 C C . ARG A 1 100 ? -5.634 0.189 5.706 1.00 94.56 100 ARG A C 1
ATOM 788 O O . ARG A 1 100 ? -4.864 0.001 4.771 1.00 94.56 100 ARG A O 1
ATOM 795 N N . VAL A 1 101 ? -6.903 -0.222 5.687 1.00 94.31 101 VAL A N 1
ATOM 796 C CA . VAL A 1 101 ? -7.510 -0.935 4.554 1.00 94.31 101 VAL A CA 1
ATOM 797 C C . VAL A 1 101 ? -7.551 -0.042 3.313 1.00 94.31 101 VAL A C 1
ATOM 799 O O . VAL A 1 101 ? -7.188 -0.486 2.226 1.00 94.31 101 VAL A O 1
ATOM 802 N N . MET A 1 102 ? -7.933 1.230 3.462 1.00 92.69 102 MET A N 1
ATOM 803 C CA . MET A 1 102 ? -7.957 2.180 2.340 1.00 92.69 102 MET A CA 1
ATOM 804 C C . MET A 1 102 ? -6.569 2.378 1.719 1.00 92.69 102 MET A C 1
ATOM 806 O O . MET A 1 102 ? -6.443 2.335 0.497 1.00 92.69 102 MET A O 1
ATOM 810 N N . MET A 1 103 ? -5.536 2.544 2.550 1.00 94.62 103 MET A N 1
ATOM 811 C CA . MET A 1 103 ? -4.152 2.657 2.085 1.00 94.62 103 MET A CA 1
ATOM 812 C C . MET A 1 103 ? -3.647 1.349 1.459 1.00 94.62 103 MET A C 1
ATOM 814 O O . MET A 1 103 ? -2.947 1.392 0.455 1.00 94.62 103 MET A O 1
ATOM 818 N N . ALA A 1 104 ? -4.027 0.181 1.990 1.00 95.44 104 ALA A N 1
ATOM 819 C CA . ALA A 1 104 ? -3.650 -1.113 1.414 1.00 95.44 104 ALA A CA 1
ATOM 820 C C . ALA A 1 104 ? -4.248 -1.327 0.013 1.00 95.44 104 ALA A C 1
ATOM 822 O O . ALA A 1 104 ? -3.564 -1.825 -0.880 1.00 95.44 104 ALA A O 1
ATOM 823 N N . TYR A 1 105 ? -5.499 -0.914 -0.215 1.00 94.56 105 TYR A N 1
ATOM 824 C CA . TYR A 1 105 ? -6.084 -0.927 -1.559 1.00 94.56 105 TYR A CA 1
ATOM 825 C C . TYR A 1 105 ? -5.329 -0.017 -2.526 1.00 94.56 105 TYR A C 1
ATOM 827 O O . TYR A 1 105 ? -5.141 -0.384 -3.687 1.00 94.56 105 TYR A O 1
ATOM 835 N N . GLU A 1 106 ? -4.884 1.144 -2.049 1.00 93.06 106 GLU A N 1
ATOM 836 C CA . GLU A 1 106 ? -4.100 2.067 -2.861 1.00 93.06 106 GLU A CA 1
ATOM 837 C C . GLU A 1 106 ? -2.709 1.498 -3.182 1.00 93.06 106 GLU A C 1
ATOM 839 O O . GLU A 1 106 ? -2.299 1.483 -4.341 1.00 93.06 106 GLU A O 1
ATOM 844 N N . LEU A 1 107 ? -2.036 0.913 -2.184 1.00 95.75 107 LEU A N 1
ATOM 845 C CA . LEU A 1 107 ? -0.785 0.169 -2.351 1.00 95.75 107 LEU A CA 1
ATOM 846 C C . LEU A 1 107 ? -0.927 -0.910 -3.435 1.00 95.75 107 LEU A C 1
ATOM 848 O O . LEU A 1 107 ? -0.081 -1.008 -4.321 1.00 95.75 107 LEU A O 1
ATOM 852 N N . PHE A 1 108 ? -2.010 -1.692 -3.391 1.00 95.12 108 PHE A N 1
ATOM 853 C CA . PHE A 1 108 ? -2.305 -2.708 -4.399 1.00 95.12 108 PHE A CA 1
ATOM 854 C C . PHE A 1 108 ? -2.494 -2.101 -5.791 1.00 95.12 108 PHE A C 1
ATOM 856 O O . PHE A 1 108 ? -1.889 -2.582 -6.747 1.00 95.12 108 PHE A O 1
ATOM 863 N N . SER A 1 109 ? -3.307 -1.048 -5.909 1.00 92.44 109 SER A N 1
ATOM 864 C CA . SER A 1 109 ? -3.560 -0.349 -7.174 1.00 92.44 109 SER A CA 1
ATOM 865 C C . SER A 1 109 ? -2.255 0.135 -7.812 1.00 92.44 109 SER A C 1
ATOM 867 O O . SER A 1 109 ? -1.953 -0.195 -8.959 1.00 92.44 109 SER A O 1
ATOM 869 N N . MET A 1 110 ? -1.426 0.827 -7.031 1.00 93.94 110 MET A N 1
ATOM 870 C CA . MET A 1 110 ? -0.150 1.365 -7.496 1.00 93.94 110 MET A CA 1
ATOM 871 C C . MET A 1 110 ? 0.870 0.274 -7.808 1.00 93.94 110 MET A C 1
ATOM 873 O O . MET A 1 110 ? 1.590 0.384 -8.797 1.00 93.94 110 MET A O 1
ATOM 877 N N . TRP A 1 111 ? 0.891 -0.821 -7.045 1.00 95.44 111 TRP A N 1
ATOM 878 C CA . TRP A 1 111 ? 1.710 -1.981 -7.387 1.00 95.44 111 TRP A CA 1
ATOM 879 C C . TRP A 1 111 ? 1.350 -2.540 -8.768 1.00 95.44 111 TRP A C 1
ATOM 881 O O . TRP A 1 111 ? 2.243 -2.845 -9.555 1.00 95.44 111 TRP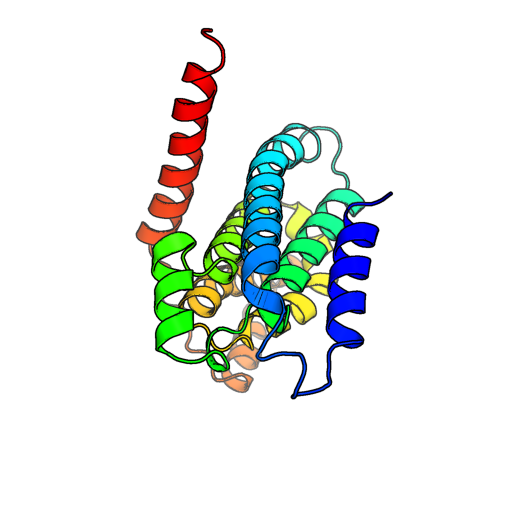 A O 1
ATOM 891 N N . GLN A 1 112 ? 0.059 -2.637 -9.110 1.00 91.94 112 GLN A N 1
ATOM 892 C CA . GLN A 1 112 ? -0.356 -3.120 -10.433 1.00 91.94 112 GLN A CA 1
ATOM 893 C C . GLN A 1 112 ? 0.083 -2.193 -11.574 1.00 91.94 112 GLN A C 1
ATOM 895 O O . GLN A 1 112 ? 0.404 -2.689 -12.654 1.00 91.94 112 GLN A O 1
ATOM 900 N N . ASN A 1 113 ? 0.173 -0.889 -11.316 1.00 90.62 113 ASN A N 1
ATOM 901 C CA . ASN A 1 113 ? 0.567 0.122 -12.299 1.00 90.62 113 ASN A CA 1
ATOM 902 C C . ASN A 1 113 ? 2.076 0.142 -12.615 1.00 90.62 113 ASN A C 1
ATOM 904 O O . ASN A 1 113 ? 2.476 0.763 -13.591 1.00 90.62 113 ASN A O 1
ATOM 908 N N . LEU A 1 114 ? 2.922 -0.558 -11.849 1.00 89.62 114 LEU A N 1
ATOM 909 C CA . LEU A 1 114 ? 4.372 -0.602 -12.098 1.00 89.62 114 LEU A CA 1
ATOM 910 C C . LEU A 1 114 ? 4.777 -1.312 -13.404 1.00 89.62 114 LEU A C 1
ATOM 912 O O . LEU A 1 114 ? 5.922 -1.177 -13.832 1.00 89.62 114 LEU A O 1
ATOM 916 N N . GLY A 1 115 ? 3.896 -2.119 -14.006 1.00 88.56 115 GLY A N 1
ATOM 917 C CA . GLY A 1 115 ? 4.222 -2.872 -15.222 1.00 88.56 115 GLY A CA 1
ATOM 918 C C . GLY A 1 115 ? 5.472 -3.748 -15.058 1.00 88.56 115 GLY A C 1
ATOM 919 O O . GLY A 1 115 ? 5.571 -4.521 -14.103 1.00 88.56 115 GLY A O 1
ATOM 920 N N . GLU A 1 116 ? 6.431 -3.621 -15.977 1.00 87.62 116 GLU A N 1
ATOM 921 C CA . GLU A 1 116 ? 7.692 -4.380 -15.959 1.00 87.62 116 GLU A CA 1
ATOM 922 C C . GLU A 1 116 ? 8.682 -3.898 -14.888 1.00 87.62 116 GLU A C 1
ATOM 924 O O . GLU A 1 116 ? 9.577 -4.641 -14.478 1.00 87.62 116 GLU A O 1
ATOM 929 N N . HIS A 1 117 ? 8.489 -2.690 -14.347 1.00 90.81 117 HIS A N 1
ATOM 930 C CA . HIS A 1 117 ? 9.399 -2.111 -13.358 1.00 90.81 117 HIS A CA 1
ATOM 931 C C . HIS A 1 117 ? 9.322 -2.785 -11.984 1.00 90.81 117 HIS A C 1
ATOM 933 O O . HIS A 1 117 ? 10.219 -2.591 -11.161 1.00 90.81 117 HIS A O 1
ATOM 939 N N . LYS A 1 118 ? 8.310 -3.631 -11.734 1.00 91.25 118 LYS A N 1
ATOM 940 C CA . LYS A 1 118 ? 8.136 -4.399 -10.484 1.00 91.25 118 LYS A CA 1
ATOM 941 C C . LYS A 1 118 ? 9.410 -5.122 -10.056 1.00 91.25 118 LYS A C 1
ATOM 943 O O . LYS A 1 118 ? 9.758 -5.111 -8.876 1.00 91.25 118 LYS A O 1
ATOM 948 N N . ILE A 1 119 ? 10.149 -5.682 -11.014 1.00 89.12 119 ILE A N 1
ATOM 949 C CA . ILE A 1 119 ? 11.374 -6.450 -10.767 1.00 89.12 119 ILE A CA 1
ATOM 950 C C . ILE A 1 119 ? 12.459 -5.662 -10.019 1.00 89.12 119 ILE A C 1
ATOM 952 O O . ILE A 1 119 ? 13.253 -6.255 -9.288 1.00 89.12 119 ILE A O 1
ATOM 956 N N . HIS A 1 120 ? 12.480 -4.335 -10.166 1.00 90.75 120 HIS A N 1
ATOM 957 C CA . HIS A 1 120 ? 13.433 -3.459 -9.485 1.00 90.75 120 HIS A CA 1
ATOM 958 C C . HIS A 1 120 ? 13.050 -3.198 -8.022 1.00 90.75 120 HIS A C 1
ATOM 960 O O . HIS A 1 120 ? 13.926 -2.930 -7.204 1.00 90.75 120 HIS A O 1
ATOM 966 N N . PHE A 1 121 ? 11.764 -3.311 -7.674 1.00 93.69 121 PHE A N 1
ATOM 967 C CA . PHE A 1 121 ? 11.262 -3.059 -6.320 1.00 93.69 121 PHE A CA 1
ATOM 968 C C . PHE A 1 121 ? 11.225 -4.315 -5.459 1.00 93.69 121 PHE A C 1
ATOM 970 O O . PHE A 1 121 ? 11.431 -4.209 -4.253 1.00 93.69 121 PHE A O 1
ATOM 977 N N . ILE A 1 122 ? 10.989 -5.495 -6.048 1.00 89.81 122 ILE A N 1
ATOM 978 C CA . ILE A 1 122 ? 10.824 -6.761 -5.308 1.00 89.81 122 ILE A CA 1
ATOM 979 C C . ILE A 1 122 ? 11.921 -6.987 -4.250 1.00 89.81 122 ILE A C 1
ATOM 981 O O . ILE A 1 122 ? 11.557 -7.209 -3.092 1.00 89.81 122 ILE A O 1
ATOM 985 N N . PRO A 1 123 ? 13.232 -6.867 -4.563 1.00 89.75 123 PRO A N 1
ATOM 986 C CA . PRO A 1 123 ? 14.281 -7.121 -3.572 1.00 89.75 123 PRO A CA 1
ATOM 987 C C . PRO A 1 123 ? 14.214 -6.185 -2.357 1.00 89.75 123 PRO A C 1
ATOM 989 O O . PRO A 1 123 ? 14.537 -6.598 -1.248 1.00 89.75 123 PRO A O 1
ATOM 992 N N . GLY A 1 124 ? 13.783 -4.934 -2.559 1.00 90.25 124 GLY A N 1
ATOM 993 C CA . GLY A 1 124 ? 13.680 -3.927 -1.500 1.00 90.25 124 GLY A CA 1
ATOM 994 C C . GLY A 1 124 ? 12.329 -3.905 -0.781 1.00 90.25 124 GLY A C 1
ATOM 995 O O . GLY A 1 124 ? 12.269 -3.512 0.381 1.00 90.25 124 GLY A O 1
ATOM 996 N N . MET A 1 125 ? 11.249 -4.332 -1.441 1.00 94.75 125 MET A N 1
ATOM 997 C CA . MET A 1 125 ? 9.877 -4.205 -0.932 1.00 94.75 125 MET A CA 1
ATOM 998 C C . MET A 1 125 ? 9.327 -5.470 -0.281 1.00 94.75 125 MET A C 1
ATOM 1000 O O . MET A 1 125 ? 8.365 -5.373 0.478 1.00 94.75 125 MET A O 1
ATOM 1004 N N . ILE A 1 126 ? 9.943 -6.639 -0.489 1.00 90.00 126 ILE A N 1
ATOM 1005 C CA . ILE A 1 126 ? 9.453 -7.892 0.104 1.00 90.00 126 ILE A CA 1
ATOM 1006 C C . ILE A 1 126 ? 9.389 -7.825 1.641 1.00 90.00 126 ILE A C 1
ATOM 1008 O O . ILE A 1 126 ? 8.367 -8.167 2.230 1.00 90.00 126 ILE A O 1
ATOM 1012 N N . GLY A 1 127 ? 10.438 -7.315 2.295 1.00 88.06 127 GLY A N 1
ATOM 1013 C CA . GLY A 1 127 ? 10.488 -7.147 3.752 1.00 88.06 127 GLY A CA 1
ATOM 1014 C C . GLY A 1 127 ? 9.448 -6.145 4.273 1.00 88.06 127 GLY A C 1
ATOM 1015 O O . GLY A 1 127 ? 8.622 -6.517 5.108 1.00 88.06 127 GLY A O 1
ATOM 1016 N N . PRO A 1 128 ? 9.427 -4.900 3.759 1.00 93.94 128 PRO A N 1
ATOM 1017 C CA . PRO A 1 128 ? 8.401 -3.909 4.087 1.00 93.94 128 PRO A CA 1
ATOM 1018 C C . PRO A 1 128 ? 6.961 -4.421 3.910 1.00 93.94 128 PRO A C 1
ATOM 1020 O O . PRO A 1 128 ? 6.120 -4.214 4.787 1.00 93.94 128 PRO A O 1
ATOM 1023 N N . PHE A 1 129 ? 6.672 -5.139 2.821 1.00 94.44 129 PHE A N 1
ATOM 1024 C CA . PHE A 1 129 ? 5.339 -5.692 2.562 1.00 94.44 129 PHE A CA 1
ATOM 1025 C C . PHE A 1 129 ? 4.995 -6.837 3.514 1.00 94.44 129 PHE A C 1
ATOM 1027 O O . PHE A 1 129 ? 3.847 -6.939 3.946 1.00 94.44 129 PHE A O 1
ATOM 1034 N N . LEU A 1 130 ? 5.961 -7.678 3.898 1.00 91.44 130 LEU A N 1
ATOM 1035 C CA . LEU A 1 130 ? 5.739 -8.682 4.943 1.00 91.44 130 LEU A CA 1
ATOM 1036 C C . LEU A 1 130 ? 5.383 -8.008 6.270 1.00 91.44 130 LEU A C 1
ATOM 1038 O O . LEU A 1 130 ? 4.442 -8.447 6.927 1.00 91.44 130 LEU A O 1
ATOM 1042 N N . GLY A 1 131 ? 6.038 -6.894 6.610 1.00 90.31 131 GLY A N 1
ATOM 1043 C CA . GLY A 1 131 ? 5.681 -6.075 7.772 1.00 90.31 131 GLY A CA 1
ATOM 1044 C C . GLY A 1 131 ? 4.206 -5.660 7.777 1.00 90.31 131 GLY A C 1
ATOM 1045 O O . GLY A 1 131 ? 3.531 -5.828 8.787 1.00 90.31 131 GLY A O 1
ATOM 1046 N N . VAL A 1 132 ? 3.668 -5.241 6.624 1.00 94.31 132 VAL A N 1
ATOM 1047 C CA . VAL A 1 132 ? 2.238 -4.902 6.470 1.00 94.31 132 VAL A CA 1
ATOM 1048 C C . VAL A 1 132 ? 1.312 -6.075 6.824 1.00 94.31 132 VAL A C 1
ATOM 1050 O O . VAL A 1 132 ? 0.240 -5.863 7.387 1.00 94.31 132 VAL A O 1
ATOM 1053 N N . THR A 1 133 ? 1.706 -7.323 6.550 1.00 91.44 133 THR A N 1
ATOM 1054 C CA . THR A 1 133 ? 0.875 -8.497 6.893 1.00 91.44 133 THR A CA 1
ATOM 1055 C C . THR A 1 133 ? 0.817 -8.818 8.381 1.00 91.44 133 THR A C 1
ATOM 1057 O O . THR A 1 133 ? -0.070 -9.565 8.799 1.00 91.44 133 THR A O 1
ATOM 1060 N N . LEU A 1 134 ? 1.734 -8.261 9.174 1.00 90.06 134 LEU A N 1
ATOM 1061 C CA . LEU A 1 134 ? 1.763 -8.441 10.624 1.00 90.06 134 LEU A CA 1
ATOM 1062 C C . LEU A 1 134 ? 0.732 -7.558 11.334 1.00 90.06 134 LEU A C 1
ATOM 1064 O O . LEU A 1 134 ? 0.417 -7.802 12.498 1.00 90.06 134 LEU A O 1
ATOM 1068 N N . VAL A 1 135 ? 0.171 -6.564 10.638 1.00 90.06 135 VAL A N 1
ATOM 1069 C CA . VAL A 1 135 ? -0.952 -5.774 11.142 1.00 90.06 135 VAL A CA 1
ATOM 1070 C C . VAL A 1 135 ? -2.148 -6.706 11.386 1.00 90.06 135 VAL A C 1
ATOM 1072 O O . VAL A 1 135 ? -2.550 -7.428 10.466 1.00 90.06 135 VAL A O 1
ATOM 1075 N N . PRO A 1 136 ? -2.763 -6.693 12.587 1.00 90.12 136 PRO A N 1
ATOM 1076 C CA . PRO A 1 136 ? -3.863 -7.584 12.966 1.00 90.12 136 PRO A CA 1
ATOM 1077 C C . PRO A 1 136 ? -5.207 -7.233 12.295 1.00 90.12 136 PRO A C 1
ATOM 1079 O O . PRO A 1 136 ? -6.261 -7.315 12.917 1.00 90.12 136 PRO A O 1
ATOM 1082 N N . GLN A 1 137 ? -5.189 -6.917 10.996 1.00 92.12 137 GLN A N 1
ATOM 1083 C CA . GLN A 1 137 ? -6.361 -6.593 10.192 1.00 92.12 137 GLN A CA 1
ATOM 1084 C C . GLN A 1 137 ? -6.523 -7.585 9.023 1.00 92.12 137 GLN A C 1
ATOM 1086 O O . GLN A 1 137 ? -5.728 -7.575 8.079 1.00 92.12 137 GLN A O 1
ATOM 1091 N N . PRO A 1 138 ? -7.540 -8.474 9.045 1.00 88.50 138 PRO A N 1
ATOM 1092 C CA . PRO A 1 138 ? -7.710 -9.529 8.040 1.00 88.50 138 PRO A CA 1
ATOM 1093 C C . PRO A 1 138 ? -7.817 -9.027 6.596 1.00 88.50 138 PRO A C 1
ATOM 1095 O O . PRO A 1 138 ? -7.250 -9.636 5.692 1.00 88.50 138 PRO A O 1
ATOM 1098 N N . GLU A 1 139 ? -8.509 -7.911 6.367 1.00 92.00 139 GLU A N 1
ATOM 1099 C CA . GLU A 1 139 ? -8.705 -7.385 5.012 1.00 92.00 139 GLU A CA 1
ATOM 1100 C C . GLU A 1 139 ? -7.396 -6.884 4.386 1.00 92.00 139 GLU A C 1
ATOM 1102 O O . GLU A 1 139 ? -7.150 -7.151 3.213 1.00 92.00 139 GLU A O 1
ATOM 1107 N N . VAL A 1 140 ? -6.507 -6.268 5.177 1.00 92.94 140 VAL A N 1
ATOM 1108 C CA . VAL A 1 140 ? -5.161 -5.879 4.719 1.00 92.94 140 VAL A CA 1
ATOM 1109 C C . VAL A 1 140 ? -4.400 -7.109 4.229 1.00 92.94 140 VAL A C 1
ATOM 1111 O O . VAL A 1 140 ? -3.876 -7.108 3.119 1.00 92.94 140 VAL A O 1
ATOM 1114 N N . ARG A 1 141 ? -4.413 -8.206 4.997 1.00 92.88 141 ARG A N 1
ATOM 1115 C CA . ARG A 1 141 ? -3.760 -9.463 4.593 1.00 92.88 141 ARG A CA 1
ATOM 1116 C C . ARG A 1 141 ? -4.325 -10.010 3.280 1.00 92.88 141 ARG A C 1
ATOM 1118 O O . ARG A 1 141 ? -3.551 -10.389 2.407 1.00 92.88 141 ARG A O 1
ATOM 1125 N N . ASN A 1 142 ? -5.646 -9.977 3.101 1.00 91.06 142 ASN A N 1
ATOM 1126 C CA . ASN A 1 142 ? -6.292 -10.419 1.861 1.00 91.06 142 ASN A CA 1
ATOM 1127 C C . ASN A 1 142 ? -5.869 -9.596 0.634 1.00 91.06 142 ASN A C 1
ATOM 1129 O O . ASN A 1 142 ? -5.777 -10.148 -0.461 1.00 91.06 142 ASN A O 1
ATOM 1133 N N . ILE A 1 143 ? -5.596 -8.302 0.813 1.00 92.50 143 ILE A N 1
ATOM 1134 C CA . ILE A 1 143 ? -5.086 -7.420 -0.247 1.00 92.50 143 ILE A CA 1
ATOM 1135 C C . ILE A 1 143 ? -3.610 -7.715 -0.555 1.00 92.50 143 ILE A C 1
ATOM 1137 O O . ILE A 1 143 ? -3.207 -7.667 -1.715 1.00 92.50 143 ILE A O 1
ATOM 1141 N N . MET A 1 144 ? -2.807 -8.065 0.454 1.00 94.12 144 MET A N 1
ATOM 1142 C CA . MET A 1 144 ? -1.378 -8.349 0.270 1.00 94.12 144 MET A CA 1
ATOM 1143 C C . MET A 1 144 ? -1.101 -9.687 -0.431 1.00 94.12 144 MET A C 1
ATOM 1145 O O . MET A 1 144 ? -0.114 -9.796 -1.156 1.00 94.12 144 MET A O 1
ATOM 1149 N N . ILE A 1 145 ? -1.959 -10.700 -0.261 1.00 89.19 145 ILE A N 1
ATOM 1150 C CA . ILE A 1 145 ? -1.794 -12.025 -0.894 1.00 89.19 145 ILE A CA 1
ATOM 1151 C C . ILE A 1 145 ? -1.541 -11.938 -2.415 1.00 89.19 145 ILE A C 1
ATOM 1153 O O . ILE A 1 145 ? -0.529 -12.481 -2.865 1.00 89.19 145 ILE A O 1
ATOM 1157 N N . PRO A 1 146 ? -2.382 -11.265 -3.232 1.00 89.12 146 PRO A N 1
ATOM 1158 C CA . PRO A 1 146 ? -2.115 -11.147 -4.666 1.00 89.12 146 PRO A CA 1
ATOM 1159 C C . PRO A 1 146 ? -0.842 -10.364 -5.000 1.00 89.12 146 PRO A C 1
ATOM 1161 O O . PRO A 1 146 ? -0.250 -10.625 -6.042 1.00 89.12 146 PRO A O 1
ATOM 1164 N N . ILE A 1 147 ? -0.401 -9.435 -4.145 1.00 93.56 147 ILE A N 1
ATOM 1165 C CA . ILE A 1 147 ? 0.867 -8.717 -4.349 1.00 93.56 147 ILE A CA 1
ATOM 1166 C C . ILE A 1 147 ? 2.034 -9.696 -4.237 1.00 93.56 147 ILE A C 1
ATOM 1168 O O . ILE A 1 147 ? 2.863 -9.755 -5.138 1.00 93.56 147 ILE A O 1
ATOM 1172 N N . PHE A 1 148 ? 2.079 -10.514 -3.181 1.00 89.19 148 PHE A N 1
ATOM 1173 C CA . PHE A 1 148 ? 3.143 -11.511 -3.036 1.00 89.19 148 PHE A CA 1
ATOM 1174 C C . PHE A 1 148 ? 3.114 -12.564 -4.133 1.00 89.19 148 PHE A C 1
ATOM 1176 O O . PHE A 1 148 ? 4.174 -12.993 -4.581 1.00 89.19 148 PHE A O 1
ATOM 1183 N N . HIS A 1 149 ? 1.924 -12.963 -4.586 1.00 84.81 149 HIS A N 1
ATOM 1184 C CA . HIS A 1 149 ? 1.809 -13.850 -5.738 1.00 84.81 149 HIS A CA 1
ATOM 1185 C C . HIS A 1 149 ? 2.480 -13.251 -6.975 1.00 84.81 149 HIS A C 1
ATOM 1187 O O . HIS A 1 149 ? 3.330 -13.892 -7.583 1.00 84.81 149 HIS A O 1
ATOM 1193 N N . ASP A 1 150 ? 2.157 -11.999 -7.295 1.00 87.62 150 ASP A N 1
ATOM 1194 C CA . ASP A 1 150 ? 2.757 -11.285 -8.421 1.00 87.62 150 ASP A CA 1
ATOM 1195 C C . ASP A 1 150 ? 4.282 -11.147 -8.246 1.00 87.62 150 ASP A C 1
ATOM 1197 O O . ASP A 1 150 ? 5.034 -11.411 -9.178 1.00 87.62 150 ASP A O 1
ATOM 1201 N N . MET A 1 151 ? 4.775 -10.843 -7.038 1.00 86.81 151 MET A N 1
ATOM 1202 C CA . MET A 1 151 ? 6.220 -10.816 -6.754 1.00 86.81 151 MET A CA 1
ATOM 1203 C C . MET A 1 151 ? 6.907 -12.157 -7.054 1.00 86.81 151 MET A C 1
ATOM 1205 O O . MET A 1 151 ? 7.968 -12.179 -7.680 1.00 86.81 151 MET A O 1
ATOM 1209 N N . MET A 1 152 ? 6.299 -13.268 -6.632 1.00 83.62 152 MET A N 1
ATOM 1210 C CA . MET A 1 152 ? 6.821 -14.613 -6.886 1.00 83.62 152 MET A CA 1
ATOM 1211 C C . MET A 1 152 ? 6.795 -14.958 -8.378 1.00 83.62 152 MET A C 1
ATOM 1213 O O . MET A 1 152 ? 7.780 -15.491 -8.889 1.00 83.62 152 MET A O 1
ATOM 1217 N N . ASP A 1 153 ? 5.722 -14.600 -9.092 1.00 82.12 153 ASP A N 1
ATOM 1218 C CA . ASP A 1 153 ? 5.617 -14.791 -10.543 1.00 82.12 153 ASP A CA 1
ATOM 1219 C C . ASP A 1 153 ? 6.726 -14.030 -11.291 1.00 82.12 153 ASP A C 1
ATOM 1221 O O . ASP A 1 153 ? 7.355 -14.577 -12.201 1.00 82.12 153 ASP A O 1
ATOM 1225 N N . TRP A 1 154 ? 7.005 -12.782 -10.901 1.00 83.31 154 TRP A N 1
ATOM 1226 C CA . TRP A 1 154 ? 8.080 -11.971 -11.484 1.00 83.31 154 TRP A CA 1
ATOM 1227 C C . TRP A 1 154 ? 9.472 -12.541 -11.200 1.00 83.31 154 TRP A C 1
ATOM 1229 O O . TRP A 1 154 ? 10.296 -12.632 -12.115 1.00 83.31 154 TRP A O 1
ATOM 1239 N N . GLU A 1 155 ? 9.740 -12.964 -9.962 1.00 78.38 155 GLU A N 1
ATOM 1240 C CA . GLU A 1 155 ? 11.010 -13.604 -9.595 1.00 78.38 155 GLU A CA 1
ATOM 1241 C C . GLU A 1 155 ? 11.221 -14.911 -10.376 1.00 78.38 155 GLU A C 1
ATOM 1243 O O . GLU A 1 155 ? 12.312 -15.189 -10.883 1.00 78.38 155 GLU A O 1
ATOM 1248 N N . GLN A 1 156 ? 10.152 -15.686 -10.549 1.00 73.12 156 GLN A N 1
ATOM 1249 C CA . GLN A 1 156 ? 10.179 -16.944 -11.279 1.00 73.12 156 GLN A CA 1
ATOM 1250 C C . GLN A 1 156 ? 10.416 -16.757 -12.782 1.00 73.12 156 GLN A C 1
ATOM 1252 O O . GLN A 1 156 ? 11.206 -17.506 -13.361 1.00 73.12 156 GLN A O 1
ATOM 1257 N N . ARG A 1 157 ? 9.785 -15.758 -13.415 1.00 76.50 157 ARG A N 1
ATOM 1258 C CA . ARG A 1 157 ? 10.026 -15.412 -14.831 1.00 76.50 157 ARG A CA 1
ATOM 1259 C C . ARG A 1 157 ? 11.478 -15.009 -15.078 1.00 76.50 157 ARG A C 1
ATOM 1261 O O . ARG A 1 157 ? 12.034 -15.374 -16.108 1.00 76.50 157 ARG A O 1
ATOM 1268 N N . LYS A 1 158 ? 12.100 -14.309 -14.123 1.00 71.00 158 LYS A N 1
ATOM 1269 C CA . LYS A 1 158 ? 13.507 -13.890 -14.199 1.00 71.00 158 LYS A CA 1
ATOM 1270 C C . LYS A 1 158 ? 14.485 -15.058 -14.053 1.00 71.00 158 LYS A C 1
ATOM 1272 O O . LYS A 1 158 ? 15.475 -15.119 -14.773 1.00 71.00 158 LYS A O 1
ATOM 1277 N N . ASN A 1 159 ? 14.215 -15.968 -13.114 1.00 65.00 159 ASN A N 1
ATOM 1278 C CA . ASN A 1 159 ? 15.170 -17.003 -12.699 1.00 65.00 159 ASN A CA 1
ATOM 1279 C C . ASN A 1 159 ? 14.913 -18.382 -13.344 1.00 65.00 159 ASN A C 1
ATOM 1281 O O . ASN A 1 159 ? 15.692 -19.312 -13.144 1.00 65.00 159 ASN A O 1
ATOM 1285 N N . GLY A 1 160 ? 13.830 -18.535 -14.113 1.00 53.12 160 GLY A N 1
ATOM 1286 C CA . GLY A 1 160 ? 13.625 -19.646 -15.047 1.00 53.12 160 GLY A CA 1
ATOM 1287 C C . GLY A 1 160 ? 13.379 -21.032 -14.437 1.00 53.12 160 GLY A C 1
ATOM 1288 O O . GLY A 1 160 ? 13.486 -22.018 -15.161 1.00 53.12 160 GLY A O 1
ATOM 1289 N N . ASN A 1 161 ? 13.050 -21.165 -13.143 1.00 47.56 161 ASN A N 1
ATOM 1290 C CA . ASN A 1 161 ? 12.964 -22.492 -12.515 1.00 47.56 161 ASN A CA 1
ATOM 1291 C C . ASN A 1 161 ? 11.705 -22.697 -11.645 1.00 47.56 161 ASN A C 1
ATOM 1293 O O . ASN A 1 161 ? 11.674 -22.369 -10.459 1.00 47.56 161 ASN A O 1
ATOM 1297 N N . PHE A 1 162 ? 10.676 -23.331 -12.223 1.00 48.84 162 PHE A N 1
ATOM 1298 C CA . PHE A 1 162 ? 9.368 -23.640 -11.604 1.00 48.84 162 PHE A CA 1
ATOM 1299 C C . PHE A 1 162 ? 9.432 -24.498 -10.316 1.00 48.84 162 PHE A C 1
ATOM 1301 O O . PHE A 1 162 ? 8.435 -24.639 -9.614 1.00 48.84 162 PHE A O 1
ATOM 1308 N N . LYS A 1 163 ? 10.580 -25.108 -9.983 1.00 49.12 163 LYS A N 1
ATOM 1309 C CA . LYS A 1 163 ? 10.674 -26.161 -8.948 1.00 49.12 163 LYS A CA 1
ATOM 1310 C C . LYS A 1 163 ? 11.109 -25.698 -7.546 1.00 49.12 163 LYS A C 1
ATOM 1312 O O . LYS A 1 163 ? 11.088 -26.522 -6.626 1.00 49.12 163 LYS A O 1
ATOM 1317 N N . GLN A 1 164 ? 11.517 -24.437 -7.356 1.00 47.28 164 GLN A N 1
ATOM 1318 C CA . GLN A 1 164 ? 12.017 -23.946 -6.054 1.00 47.28 164 GLN A CA 1
ATOM 1319 C C . GLN A 1 164 ? 11.049 -23.035 -5.282 1.00 47.28 164 GLN A C 1
ATOM 1321 O O . GLN A 1 164 ? 11.0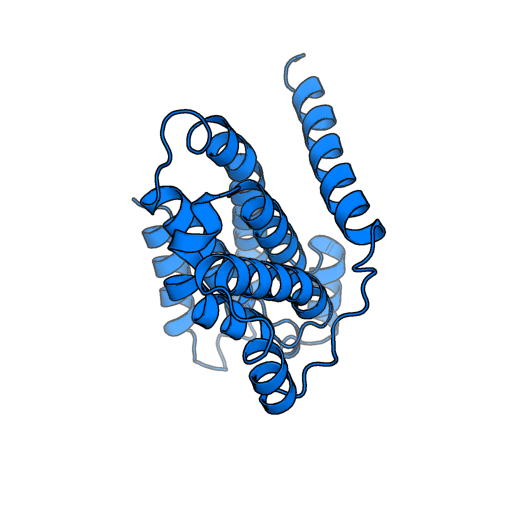58 -23.076 -4.052 1.00 47.28 164 GLN A O 1
ATOM 1326 N N . VAL A 1 165 ? 10.175 -22.277 -5.951 1.00 42.94 165 VAL A N 1
ATOM 1327 C CA . VAL A 1 165 ? 9.300 -21.289 -5.281 1.00 42.94 165 VAL A CA 1
ATOM 1328 C C . VAL A 1 165 ? 8.213 -21.969 -4.435 1.00 42.94 165 VAL A C 1
ATOM 1330 O O . VAL A 1 165 ? 7.991 -21.591 -3.284 1.00 42.94 165 VAL A O 1
ATOM 1333 N N . GLY A 1 166 ? 7.637 -23.074 -4.927 1.00 43.81 166 GLY A N 1
ATOM 1334 C CA . GLY A 1 166 ? 6.649 -23.867 -4.182 1.00 43.81 166 GLY A CA 1
ATOM 1335 C C . GLY A 1 166 ? 7.168 -24.452 -2.860 1.00 43.81 166 GLY A C 1
ATOM 1336 O O . GLY A 1 166 ? 6.382 -24.690 -1.948 1.00 43.81 166 GLY A O 1
ATOM 1337 N N . ARG A 1 167 ? 8.490 -24.630 -2.701 1.00 42.03 167 ARG A N 1
ATOM 1338 C CA . ARG A 1 167 ? 9.087 -25.139 -1.452 1.00 42.03 167 ARG A CA 1
ATOM 1339 C C . ARG A 1 167 ? 9.235 -24.075 -0.360 1.00 42.03 167 ARG A C 1
ATOM 1341 O O . ARG A 1 167 ? 9.254 -24.444 0.808 1.00 42.03 167 ARG A O 1
ATOM 1348 N N . ARG A 1 168 ? 9.306 -22.779 -0.697 1.00 41.16 168 ARG A N 1
ATOM 1349 C CA . ARG A 1 168 ? 9.412 -21.698 0.308 1.00 41.16 168 ARG A CA 1
ATOM 1350 C C . ARG A 1 168 ? 8.058 -21.283 0.896 1.00 41.16 168 ARG A C 1
ATOM 1352 O O . ARG A 1 168 ? 8.005 -20.930 2.067 1.00 41.16 168 ARG A O 1
ATOM 1359 N N . LEU A 1 169 ? 6.970 -21.398 0.132 1.00 48.06 169 LEU A N 1
ATOM 1360 C CA . LEU A 1 169 ? 5.603 -21.114 0.602 1.00 48.06 169 LEU A CA 1
ATOM 1361 C C . LEU A 1 169 ? 5.125 -22.078 1.700 1.00 48.06 169 LEU A C 1
ATOM 1363 O O . LEU A 1 169 ? 4.492 -21.642 2.658 1.00 48.06 169 LEU A O 1
ATOM 1367 N N . VAL A 1 170 ? 5.490 -23.364 1.613 1.00 50.50 170 VAL A N 1
ATOM 1368 C CA . VAL A 1 170 ? 5.160 -24.366 2.647 1.00 50.50 170 VAL A CA 1
ATOM 1369 C C . VAL A 1 170 ? 5.820 -24.029 3.993 1.00 50.50 170 VAL A C 1
ATOM 1371 O O . VAL A 1 170 ? 5.225 -24.263 5.039 1.00 50.50 170 VAL A O 1
ATOM 1374 N N . VAL A 1 171 ? 7.007 -23.411 3.984 1.00 48.44 171 VAL A N 1
ATOM 1375 C CA . VAL A 1 171 ? 7.744 -23.026 5.205 1.00 48.44 171 VAL A CA 1
ATOM 1376 C C . VAL A 1 171 ? 7.096 -21.836 5.934 1.00 48.44 171 VAL A C 1
ATOM 1378 O O . VAL A 1 171 ? 7.272 -21.699 7.140 1.00 48.44 171 VAL A O 1
ATOM 1381 N N . LEU A 1 172 ? 6.300 -21.008 5.244 1.00 50.84 172 LEU A N 1
ATOM 1382 C CA . LEU A 1 172 ? 5.577 -19.867 5.831 1.00 50.84 172 LEU A CA 1
ATOM 1383 C C . LEU A 1 172 ? 4.118 -20.185 6.212 1.00 50.84 172 LEU A C 1
ATOM 1385 O O . LEU A 1 172 ? 3.403 -19.295 6.668 1.00 50.84 172 LEU A O 1
ATOM 1389 N N . GLY A 1 173 ? 3.655 -21.426 6.016 1.00 40.00 173 GLY A N 1
ATOM 1390 C CA . GLY A 1 173 ? 2.281 -21.831 6.343 1.00 40.00 173 GLY A CA 1
ATOM 1391 C C . GLY A 1 173 ? 1.198 -21.129 5.511 1.00 40.00 173 GLY A C 1
ATOM 1392 O O . GLY A 1 173 ? 0.030 -21.125 5.898 1.00 40.00 173 GLY A O 1
ATOM 1393 N N . LEU A 1 174 ? 1.565 -20.522 4.379 1.00 43.38 174 LEU A N 1
ATOM 1394 C CA . LEU A 1 174 ? 0.618 -19.859 3.490 1.00 43.38 174 LEU A CA 1
ATOM 1395 C C . LEU A 1 174 ? -0.050 -20.909 2.585 1.00 43.38 174 LEU A C 1
ATOM 1397 O O . LEU A 1 174 ? 0.658 -21.693 1.946 1.00 43.38 174 LEU A O 1
ATOM 1401 N N . PRO A 1 175 ? -1.394 -20.955 2.510 1.00 40.53 175 PRO A N 1
ATOM 1402 C CA . PRO A 1 175 ? -2.078 -21.881 1.618 1.00 40.53 175 PRO A CA 1
ATOM 1403 C C . PRO A 1 175 ? -1.711 -21.574 0.156 1.00 40.53 175 PRO A C 1
ATOM 1405 O O . PRO A 1 175 ? -1.547 -20.399 -0.193 1.00 40.53 175 PRO A O 1
ATOM 1408 N N . PRO A 1 176 ? -1.597 -22.598 -0.714 1.00 39.53 176 PRO A N 1
ATOM 1409 C CA . PRO A 1 176 ? -1.401 -22.375 -2.139 1.00 39.53 176 PRO A CA 1
ATOM 1410 C C . PRO A 1 176 ? -2.548 -21.492 -2.650 1.00 39.53 176 PRO A C 1
ATOM 1412 O O . PRO A 1 176 ? -3.715 -21.784 -2.362 1.00 39.53 176 PRO A O 1
ATOM 1415 N N . PRO A 1 177 ? -2.248 -20.386 -3.348 1.00 45.84 177 PRO A N 1
ATOM 1416 C CA . PRO A 1 177 ? -3.277 -19.440 -3.727 1.00 45.84 177 PRO A CA 1
ATOM 1417 C C . PRO A 1 177 ? -4.259 -20.124 -4.683 1.00 45.84 177 PRO A C 1
ATOM 1419 O O . PRO A 1 177 ? -3.834 -20.718 -5.678 1.00 45.84 177 PRO A O 1
ATOM 1422 N N . PRO A 1 178 ? -5.575 -20.067 -4.412 1.00 42.84 178 PRO A N 1
ATOM 1423 C CA . PRO A 1 178 ? -6.552 -20.494 -5.394 1.00 42.84 178 PRO A CA 1
ATOM 1424 C C . PRO A 1 178 ? -6.371 -19.635 -6.651 1.00 42.84 178 PRO A C 1
ATOM 1426 O O . PRO A 1 178 ? -6.329 -18.408 -6.559 1.00 42.84 178 PRO A O 1
ATOM 1429 N N . LEU A 1 179 ? -6.322 -20.279 -7.823 1.00 44.47 179 LEU A N 1
ATOM 1430 C CA . LEU A 1 179 ? -6.220 -19.686 -9.174 1.00 44.47 179 LEU A CA 1
ATOM 1431 C C . LEU A 1 179 ? -7.358 -18.696 -9.533 1.00 44.47 179 LEU A C 1
ATOM 1433 O O . LEU A 1 179 ? -7.515 -18.292 -10.680 1.00 44.47 179 LEU A O 1
ATOM 1437 N N . ALA A 1 180 ? -8.159 -18.282 -8.555 1.00 43.38 180 ALA A N 1
ATOM 1438 C CA . ALA A 1 180 ? -9.217 -17.301 -8.663 1.00 43.38 180 ALA A CA 1
ATOM 1439 C C . ALA A 1 180 ? -9.067 -16.259 -7.545 1.00 43.38 180 ALA A C 1
ATOM 1441 O O . ALA A 1 180 ? -9.885 -16.192 -6.624 1.00 43.38 180 ALA A O 1
ATOM 1442 N N . VAL A 1 181 ? -8.038 -15.407 -7.616 1.00 45.75 181 VAL A N 1
ATOM 1443 C CA . VAL A 1 181 ? -7.989 -14.203 -6.773 1.00 45.75 181 VAL A CA 1
ATOM 1444 C C . VAL A 1 181 ? -9.012 -13.188 -7.296 1.00 45.75 181 VAL A C 1
ATOM 1446 O O . VAL A 1 181 ? -8.752 -12.322 -8.123 1.00 45.75 181 VAL A O 1
ATOM 1449 N N . ASN A 1 182 ? -10.240 -13.407 -6.835 1.00 44.09 182 ASN A N 1
ATOM 1450 C CA . ASN A 1 182 ? -11.379 -12.512 -6.685 1.00 44.09 182 ASN A CA 1
ATOM 1451 C C . ASN A 1 182 ? -11.451 -11.296 -7.634 1.00 44.09 182 ASN A C 1
ATOM 1453 O O . ASN A 1 182 ? -11.124 -10.164 -7.269 1.00 44.09 182 ASN A O 1
ATOM 1457 N N . LEU A 1 183 ? -12.073 -11.498 -8.803 1.00 48.47 183 LEU A N 1
ATOM 1458 C CA . LEU A 1 183 ? -12.555 -10.430 -9.693 1.00 48.47 183 LEU A CA 1
ATOM 1459 C C . LEU A 1 183 ? -13.358 -9.335 -8.955 1.00 48.47 183 LEU A C 1
ATOM 1461 O O . LEU A 1 183 ? -13.464 -8.219 -9.461 1.00 48.47 183 LEU A O 1
ATOM 1465 N N . LYS A 1 184 ? -13.940 -9.620 -7.776 1.00 44.91 184 LYS A N 1
ATOM 1466 C CA . LYS A 1 184 ? -14.621 -8.611 -6.949 1.00 44.91 184 LYS A CA 1
ATOM 1467 C C . LYS A 1 184 ? -13.662 -7.549 -6.413 1.00 44.91 184 LYS A C 1
ATOM 1469 O O . LYS A 1 184 ? -14.037 -6.385 -6.429 1.00 44.91 184 LYS A O 1
ATOM 1474 N N . LEU A 1 185 ? -12.446 -7.909 -6.000 1.00 49.84 185 LEU A N 1
ATOM 1475 C CA . LEU A 1 185 ? -11.472 -6.960 -5.447 1.00 49.84 185 LEU A CA 1
ATOM 1476 C C . LEU A 1 185 ? -10.971 -5.996 -6.536 1.00 49.84 185 LEU A C 1
ATOM 1478 O O . LEU A 1 185 ? -11.012 -4.779 -6.367 1.00 49.84 185 LEU A O 1
ATOM 1482 N N . ILE A 1 186 ? -10.652 -6.545 -7.714 1.00 48.34 186 ILE A N 1
ATOM 1483 C CA . ILE A 1 186 ? -10.292 -5.783 -8.921 1.00 48.34 186 ILE A CA 1
ATOM 1484 C C . ILE A 1 186 ? -11.460 -4.887 -9.368 1.00 48.34 186 ILE A C 1
ATOM 1486 O O . ILE A 1 186 ? -11.265 -3.722 -9.711 1.00 48.34 186 ILE A O 1
ATOM 1490 N N . ARG A 1 187 ? -12.705 -5.386 -9.325 1.00 44.50 187 ARG A N 1
ATOM 1491 C CA . ARG A 1 187 ? -13.902 -4.579 -9.627 1.00 44.50 187 ARG A CA 1
ATOM 1492 C C . ARG A 1 187 ? -14.163 -3.487 -8.585 1.00 44.50 187 ARG A C 1
ATOM 1494 O O . ARG A 1 187 ? -14.664 -2.437 -8.975 1.00 44.50 187 ARG A O 1
ATOM 1501 N N . MET A 1 188 ? -13.838 -3.695 -7.308 1.00 45.41 188 MET A N 1
ATOM 1502 C CA . MET A 1 188 ? -13.991 -2.685 -6.251 1.00 45.41 188 MET A CA 1
ATOM 1503 C C . MET A 1 188 ? -12.945 -1.571 -6.375 1.00 45.41 188 MET A C 1
ATOM 1505 O O . MET A 1 188 ? -13.330 -0.401 -6.392 1.00 45.41 188 MET A O 1
ATOM 1509 N N . ALA A 1 189 ? -11.671 -1.909 -6.600 1.00 47.22 189 ALA A N 1
ATOM 1510 C CA . ALA A 1 189 ? -10.627 -0.925 -6.906 1.00 47.22 189 ALA A CA 1
ATOM 1511 C C . ALA A 1 189 ? -10.967 -0.108 -8.174 1.00 47.22 189 ALA A C 1
ATOM 1513 O O . ALA A 1 189 ? -10.921 1.123 -8.174 1.00 47.22 189 ALA A O 1
ATOM 1514 N N . ARG A 1 190 ? -11.460 -0.772 -9.232 1.00 43.38 190 ARG A N 1
ATOM 1515 C CA . ARG A 1 190 ? -11.834 -0.128 -10.510 1.00 43.38 190 ARG A CA 1
ATOM 1516 C C . ARG A 1 190 ? -13.160 0.647 -10.478 1.00 43.38 190 ARG A C 1
ATOM 1518 O O . ARG A 1 190 ? -13.405 1.469 -11.361 1.00 43.38 190 ARG A O 1
ATOM 1525 N N . ARG A 1 191 ? -14.051 0.380 -9.516 1.00 42.44 191 ARG A N 1
ATOM 1526 C CA . ARG A 1 191 ? -15.263 1.191 -9.278 1.00 42.44 191 ARG A CA 1
ATOM 1527 C C . ARG A 1 191 ? -14.946 2.454 -8.482 1.00 42.44 191 ARG A C 1
ATOM 1529 O O . ARG A 1 191 ? -15.561 3.479 -8.746 1.00 42.44 191 ARG A O 1
ATOM 1536 N N . ARG A 1 192 ? -13.977 2.403 -7.563 1.00 47.47 192 ARG A N 1
ATOM 1537 C CA . ARG A 1 192 ? -13.580 3.568 -6.758 1.00 47.47 192 ARG A CA 1
ATOM 1538 C C . ARG A 1 192 ? -12.753 4.580 -7.557 1.00 47.47 192 ARG A C 1
ATOM 1540 O O . ARG A 1 192 ? -13.011 5.770 -7.442 1.00 47.47 192 ARG A O 1
ATOM 1547 N N . SER A 1 193 ? -11.883 4.109 -8.456 1.00 39.25 193 SER A N 1
ATOM 1548 C CA . SER A 1 193 ? -11.158 4.965 -9.413 1.00 39.25 193 SER A CA 1
ATOM 1549 C C . SER A 1 193 ? -12.106 5.751 -10.343 1.00 39.25 193 SER A C 1
ATOM 1551 O O . SER A 1 193 ? -11.963 6.962 -10.467 1.00 39.25 193 SER A O 1
ATOM 1553 N N . ARG A 1 194 ? -13.174 5.120 -10.860 1.00 40.34 194 ARG A N 1
ATOM 1554 C CA . ARG A 1 194 ? -14.215 5.811 -11.657 1.00 40.34 194 ARG A CA 1
ATOM 1555 C C . ARG A 1 194 ? -15.132 6.742 -10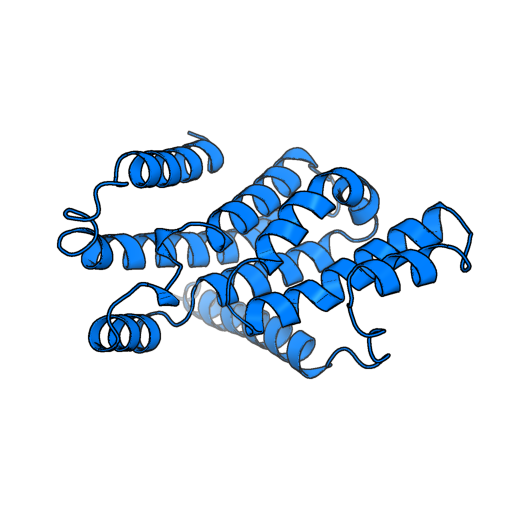.851 1.00 40.34 194 ARG A C 1
ATOM 1557 O O . ARG A 1 194 ? -15.699 7.675 -11.407 1.00 40.34 194 ARG A O 1
ATOM 1564 N N . GLY A 1 195 ? -15.296 6.497 -9.550 1.00 37.50 195 GLY A N 1
ATOM 1565 C CA . GLY A 1 195 ? -16.056 7.387 -8.667 1.00 37.50 195 GLY A CA 1
ATOM 1566 C C . GLY A 1 195 ? -15.368 8.738 -8.445 1.00 37.50 195 GLY A C 1
ATOM 1567 O O . GLY A 1 195 ? -16.049 9.752 -8.339 1.00 37.50 195 GLY A O 1
ATOM 1568 N N . ASN A 1 196 ? -14.031 8.766 -8.442 1.00 37.78 196 ASN A N 1
ATOM 1569 C CA . ASN A 1 196 ? -13.264 10.004 -8.284 1.00 37.78 196 ASN A CA 1
ATOM 1570 C C . ASN A 1 196 ? -13.237 10.864 -9.564 1.00 37.78 196 ASN A C 1
ATOM 1572 O O . ASN A 1 196 ? -13.242 12.085 -9.445 1.00 37.78 196 ASN A O 1
ATOM 1576 N N . GLU A 1 197 ? -13.306 10.274 -10.764 1.00 36.44 197 GLU A N 1
ATOM 1577 C CA . GLU A 1 197 ? -13.463 11.031 -12.026 1.00 36.44 197 GLU A CA 1
ATOM 1578 C C . GLU A 1 197 ? -14.815 11.763 -12.106 1.00 36.44 197 GLU A C 1
ATOM 1580 O O . GLU A 1 197 ? -14.876 12.915 -12.530 1.00 36.44 197 GLU A O 1
ATOM 1585 N N . LEU A 1 198 ? -15.900 11.139 -11.629 1.00 34.31 198 LEU A N 1
ATOM 1586 C CA . LEU A 1 198 ? -17.237 11.752 -11.602 1.00 34.31 198 LEU A CA 1
ATOM 1587 C C . LEU A 1 198 ? -17.357 12.912 -10.596 1.00 34.31 198 LEU A C 1
ATOM 1589 O O . LEU A 1 198 ? -18.163 13.818 -10.807 1.00 34.31 198 LEU A O 1
ATOM 1593 N N . CYS A 1 199 ? -16.566 12.902 -9.518 1.00 33.38 199 CYS A N 1
ATOM 1594 C CA . CYS A 1 199 ? -16.506 14.007 -8.556 1.00 33.38 199 CYS A CA 1
ATOM 1595 C C . CYS A 1 199 ? -15.614 15.164 -9.041 1.00 33.38 199 CYS A C 1
ATOM 1597 O O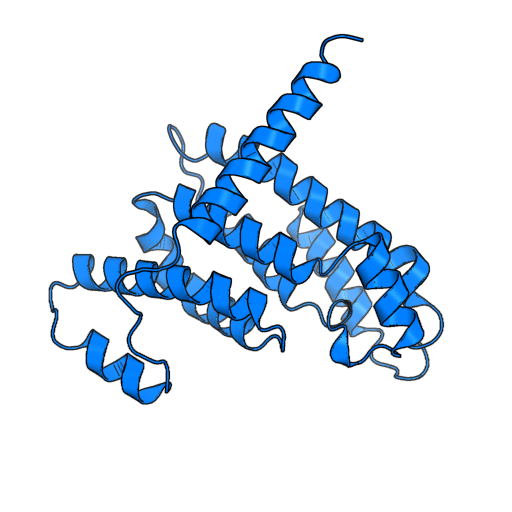 . CYS A 1 199 ? -15.920 16.317 -8.746 1.00 33.38 199 CYS A O 1
ATOM 1599 N N . LEU A 1 200 ? -14.559 14.881 -9.815 1.00 34.66 200 LEU A N 1
ATOM 1600 C CA . LEU A 1 200 ? -13.703 15.904 -10.432 1.00 34.66 200 LEU A CA 1
ATOM 1601 C C . LEU A 1 200 ? -14.401 16.627 -11.593 1.00 34.66 200 LEU A C 1
ATOM 1603 O O . LEU A 1 200 ? -14.343 17.852 -11.659 1.00 34.66 200 LEU A O 1
ATOM 1607 N N . GLY A 1 201 ? -15.175 15.915 -12.419 1.00 30.52 201 GLY A N 1
ATOM 1608 C CA . GLY A 1 201 ? -15.954 16.530 -13.505 1.00 30.52 201 GLY A CA 1
ATOM 1609 C C . GLY A 1 201 ? -17.066 17.484 -13.044 1.00 30.52 201 GLY A C 1
ATOM 1610 O O . GLY A 1 201 ? -17.638 18.196 -13.860 1.00 30.52 201 GLY A O 1
ATOM 1611 N N . ARG A 1 202 ? -17.383 17.521 -11.741 1.00 29.22 202 ARG A N 1
ATOM 1612 C CA . ARG A 1 202 ? -18.356 18.460 -11.157 1.00 29.22 202 ARG A CA 1
ATOM 1613 C C . ARG A 1 202 ? -17.709 19.695 -10.513 1.00 29.22 202 ARG A C 1
ATOM 1615 O O . ARG A 1 202 ? -18.429 20.630 -10.186 1.00 29.22 202 ARG A O 1
ATOM 1622 N N . LEU A 1 203 ? -16.385 19.694 -10.336 1.00 31.78 203 LEU A N 1
ATOM 1623 C CA . LEU A 1 203 ? -15.602 20.838 -9.848 1.00 31.78 203 LEU A CA 1
ATOM 1624 C C . LEU A 1 203 ? -15.023 21.685 -10.992 1.00 31.78 203 LEU A C 1
ATOM 1626 O O . LEU A 1 203 ? -14.711 22.845 -10.766 1.00 31.78 203 LEU A O 1
ATOM 1630 N N . GLU A 1 204 ? -14.953 21.155 -12.216 1.00 32.66 204 GLU A N 1
ATOM 1631 C CA . GLU A 1 204 ? -14.568 21.913 -13.422 1.00 32.66 204 GLU A CA 1
ATOM 1632 C C . GLU A 1 204 ? -15.758 22.629 -14.103 1.00 32.66 204 GLU A C 1
ATOM 1634 O O . GLU A 1 204 ? -15.654 23.083 -15.239 1.00 32.66 204 GLU A O 1
ATOM 1639 N N . SER A 1 205 ? -16.916 22.724 -13.438 1.00 36.03 205 SER A N 1
ATOM 1640 C CA . SER A 1 205 ? -18.113 23.424 -13.946 1.00 36.03 205 SER A CA 1
ATOM 1641 C C . SER A 1 205 ? -18.702 24.451 -12.967 1.00 36.03 205 SER A C 1
ATOM 1643 O O . SER A 1 205 ? -19.870 24.813 -13.108 1.00 36.03 205 SER A O 1
ATOM 1645 N N . CYS A 1 206 ? -17.910 24.930 -12.003 1.00 33.00 206 CYS A N 1
ATOM 1646 C CA . CYS A 1 206 ? -18.216 26.123 -11.205 1.00 33.00 206 CYS A CA 1
ATOM 1647 C C . CYS A 1 206 ? -17.174 27.210 -11.460 1.00 33.00 206 CYS A C 1
ATOM 1649 O O . CYS A 1 206 ? -15.972 26.867 -11.457 1.00 33.00 206 CYS A O 1
#

Radius of gyration: 18.57 Å; chains: 1; bounding box: 34×52×51 Å

Organism: NCBI:txid89673

Secondary structure (DSSP, 8-state):
--HHHHHHHHHHHHHTT--TTTTTTSSHHHHHHHHHHHHHHHHHHHHHHHHHSSSSS--HHHHHHHHHHHHHHHH-GGG-GGGS-HHHHHHHHHHH--HHHHHHHHHHHHHHHTGGGHHHHHHHHHHHHHHHHTSS-HHHHHHHHHHHHHHHHHHHHHH--TTTHHHHHHHTTPPPPPS---HHHHHHHHHHHHHHHHHHTTTTT-